Protein AF-A0A6C2YTF7-F1 (afdb_monomer)

pLDDT: mean 74.7, std 16.55, range [38.31, 94.19]

Mean predicted aligned error: 12.01 Å

Structure (mmCIF, N/CA/C/O backbone):
data_AF-A0A6C2YTF7-F1
#
_entry.id   AF-A0A6C2YTF7-F1
#
loop_
_atom_site.group_PDB
_atom_site.id
_atom_site.type_symbol
_atom_site.label_atom_id
_atom_site.label_alt_id
_atom_site.label_comp_id
_atom_site.label_asym_id
_atom_site.label_entity_id
_atom_site.label_seq_id
_atom_site.pdbx_PDB_ins_code
_atom_site.Cartn_x
_atom_site.Cartn_y
_atom_site.Cartn_z
_atom_site.occupancy
_atom_site.B_iso_or_equiv
_atom_site.auth_seq_id
_atom_site.auth_comp_id
_atom_site.auth_asym_id
_atom_site.auth_atom_id
_atom_site.pdbx_PDB_model_num
ATOM 1 N N . MET A 1 1 ? 27.894 45.289 0.422 1.00 39.34 1 MET A N 1
ATOM 2 C CA . MET A 1 1 ? 26.482 44.839 0.444 1.00 39.34 1 MET A CA 1
ATOM 3 C C . MET A 1 1 ? 26.402 43.417 -0.101 1.00 39.34 1 MET A C 1
ATOM 5 O O . MET A 1 1 ? 26.485 43.231 -1.309 1.00 39.34 1 MET A O 1
ATOM 9 N N . ALA A 1 2 ? 26.330 42.414 0.777 1.00 42.88 2 ALA A N 1
ATOM 10 C CA . ALA A 1 2 ? 26.227 41.008 0.383 1.00 42.88 2 ALA A CA 1
ATOM 11 C C . ALA A 1 2 ? 24.779 40.684 -0.021 1.00 42.88 2 ALA A C 1
ATOM 13 O O . ALA A 1 2 ? 23.851 40.928 0.748 1.00 42.88 2 ALA A O 1
ATOM 14 N N . ARG A 1 3 ? 24.574 40.179 -1.244 1.00 46.66 3 ARG A N 1
ATOM 15 C CA . ARG A 1 3 ? 23.247 39.783 -1.735 1.00 46.66 3 ARG A CA 1
ATOM 16 C C . ARG A 1 3 ? 22.860 38.447 -1.102 1.00 46.66 3 ARG A C 1
ATOM 18 O O . ARG A 1 3 ? 23.556 37.453 -1.284 1.00 46.66 3 ARG A O 1
ATOM 25 N N . HIS A 1 4 ? 21.742 38.433 -0.382 1.00 43.59 4 HIS A N 1
ATOM 26 C CA . HIS A 1 4 ? 21.126 37.221 0.149 1.00 43.59 4 HIS A CA 1
ATOM 27 C C . HIS A 1 4 ? 20.686 36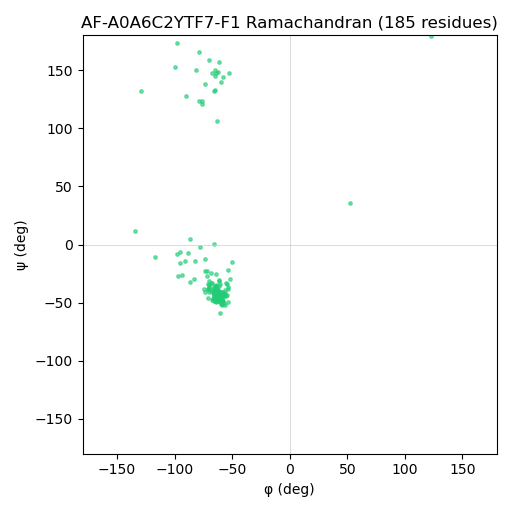.324 -1.019 1.00 43.59 4 HIS A C 1
ATOM 29 O O . HIS A 1 4 ? 19.718 36.624 -1.716 1.00 43.59 4 HIS A O 1
ATOM 35 N N . VAL A 1 5 ? 21.413 35.232 -1.261 1.00 46.84 5 VAL A N 1
ATOM 36 C CA . VAL A 1 5 ? 20.995 34.196 -2.212 1.00 46.84 5 VAL A CA 1
ATOM 37 C C . VAL A 1 5 ? 19.890 33.370 -1.535 1.00 46.84 5 VAL A C 1
ATOM 39 O O . VAL A 1 5 ? 20.111 32.852 -0.437 1.00 46.84 5 VAL A O 1
ATOM 42 N N . PRO A 1 6 ? 18.691 33.245 -2.129 1.00 46.88 6 PRO A N 1
ATOM 43 C CA . PRO A 1 6 ? 17.600 32.492 -1.522 1.00 46.88 6 PRO A CA 1
ATOM 44 C C . PRO A 1 6 ? 17.920 30.992 -1.430 1.00 46.88 6 PRO A C 1
ATOM 46 O O . PRO A 1 6 ? 18.305 30.378 -2.426 1.00 46.88 6 PRO A O 1
ATOM 49 N N . ARG A 1 7 ? 17.690 30.382 -0.257 1.00 49.66 7 ARG A N 1
ATOM 50 C CA . ARG A 1 7 ? 17.960 28.955 0.038 1.00 49.66 7 ARG A CA 1
ATOM 51 C C . ARG A 1 7 ? 17.315 27.955 -0.939 1.00 49.66 7 ARG A C 1
ATOM 53 O O . ARG A 1 7 ? 17.811 26.843 -1.075 1.00 49.66 7 ARG A O 1
ATOM 60 N N . TRP A 1 8 ? 16.255 28.337 -1.652 1.00 43.69 8 TRP A N 1
ATOM 61 C CA . TRP A 1 8 ? 15.604 27.477 -2.650 1.00 43.69 8 TRP A CA 1
ATOM 62 C C . TRP A 1 8 ? 16.412 27.314 -3.948 1.00 43.69 8 TRP A C 1
ATOM 64 O O . TRP A 1 8 ? 16.275 26.298 -4.626 1.00 43.69 8 TRP A O 1
ATOM 74 N N . ARG A 1 9 ? 17.317 28.249 -4.278 1.00 38.31 9 ARG A N 1
ATOM 75 C CA . ARG A 1 9 ? 18.231 28.091 -5.424 1.00 38.31 9 ARG A CA 1
ATOM 76 C C . ARG A 1 9 ? 19.322 27.052 -5.163 1.00 38.31 9 ARG A C 1
ATOM 78 O O . ARG A 1 9 ? 19.766 26.400 -6.101 1.00 38.31 9 ARG A O 1
ATOM 85 N N . SER A 1 10 ? 19.703 26.835 -3.905 1.00 46.78 10 SER A N 1
ATOM 86 C CA . SER A 1 10 ? 20.711 25.836 -3.527 1.00 46.78 10 SER A CA 1
ATOM 87 C C . SER A 1 10 ? 20.238 24.396 -3.768 1.00 46.78 10 SER A C 1
ATOM 89 O O . SER A 1 10 ? 21.041 23.559 -4.164 1.00 46.78 10 SER A O 1
ATOM 91 N N . GLY A 1 11 ? 18.938 24.114 -3.608 1.00 45.28 11 GLY A N 1
ATOM 92 C CA . GLY A 1 11 ? 18.363 22.788 -3.884 1.00 45.28 11 GLY A CA 1
ATOM 93 C C . GLY A 1 11 ? 18.306 22.445 -5.376 1.00 45.28 11 GLY A C 1
ATOM 94 O O . GLY A 1 11 ? 18.609 21.321 -5.761 1.00 45.28 11 GLY A O 1
ATOM 95 N N . ILE A 1 12 ? 17.998 23.430 -6.227 1.00 49.31 12 ILE A N 1
ATOM 96 C CA . ILE A 1 12 ? 17.970 23.266 -7.693 1.00 49.31 12 ILE A CA 1
ATOM 97 C C . ILE A 1 12 ? 19.389 23.081 -8.250 1.00 49.31 12 ILE A C 1
ATOM 99 O O . ILE A 1 12 ? 19.598 22.279 -9.155 1.00 49.31 12 ILE A O 1
ATOM 103 N N . VAL A 1 13 ? 20.381 23.772 -7.679 1.00 43.62 13 VAL A N 1
ATOM 104 C CA . VAL A 1 13 ? 21.794 23.611 -8.059 1.00 43.62 13 VAL A CA 1
ATOM 105 C C . VAL A 1 13 ? 22.338 22.240 -7.636 1.00 43.62 13 VAL A C 1
ATOM 107 O O . VAL A 1 13 ? 23.046 21.615 -8.416 1.00 43.62 13 VAL A O 1
ATOM 110 N N . LEU A 1 14 ? 21.950 21.717 -6.468 1.00 43.28 14 LEU A N 1
ATOM 111 C CA . LEU A 1 14 ? 22.297 20.351 -6.044 1.00 43.28 14 LEU A CA 1
ATOM 112 C C . LEU A 1 14 ? 21.681 19.273 -6.952 1.00 43.28 14 LEU A C 1
ATOM 114 O O . LEU A 1 14 ? 22.368 18.323 -7.318 1.00 43.28 14 LEU A O 1
ATOM 118 N N . LEU A 1 15 ? 20.423 19.449 -7.369 1.00 43.69 15 LEU A N 1
ATOM 119 C CA . LEU A 1 15 ? 19.756 18.571 -8.341 1.00 43.69 15 LEU A CA 1
ATOM 120 C C . LEU A 1 15 ? 20.437 18.608 -9.715 1.00 43.69 15 LEU A C 1
ATOM 122 O O . LEU A 1 15 ? 20.589 17.573 -10.359 1.00 43.69 15 LEU A O 1
ATOM 126 N N . ARG A 1 16 ? 20.889 19.790 -10.142 1.00 39.19 16 ARG A N 1
ATOM 127 C CA . ARG A 1 16 ? 21.590 19.978 -11.413 1.00 39.19 16 ARG A CA 1
ATOM 128 C C . ARG A 1 16 ? 22.993 19.369 -11.405 1.00 39.19 16 ARG A C 1
ATOM 130 O O . ARG A 1 16 ? 23.346 18.709 -12.368 1.00 39.19 16 ARG A O 1
ATOM 137 N N . ILE A 1 17 ? 23.749 19.495 -10.311 1.00 46.59 17 ILE A N 1
ATOM 138 C CA . ILE A 1 17 ? 25.068 18.851 -10.158 1.00 46.59 17 ILE A CA 1
ATOM 139 C C . ILE A 1 17 ? 24.937 17.320 -10.153 1.00 46.59 17 ILE A C 1
ATOM 141 O O . ILE A 1 17 ? 25.786 16.640 -10.717 1.00 46.59 17 ILE A O 1
ATOM 145 N N . PHE A 1 18 ? 23.857 16.763 -9.597 1.00 42.34 18 PHE A N 1
ATOM 146 C CA . PHE A 1 18 ? 23.604 15.319 -9.672 1.00 42.34 18 PHE A CA 1
ATOM 147 C C . PHE A 1 18 ? 23.377 14.832 -11.115 1.00 42.34 18 PHE A C 1
ATOM 149 O O . PHE A 1 18 ? 23.865 13.765 -11.477 1.00 42.34 18 PHE A O 1
ATOM 156 N N . PHE A 1 19 ? 22.691 15.623 -11.949 1.00 42.06 19 PHE A N 1
ATOM 157 C CA . PHE A 1 19 ? 22.424 15.298 -13.358 1.00 42.06 19 PHE A CA 1
ATOM 158 C C . PHE A 1 19 ? 23.571 15.655 -14.323 1.00 42.06 19 PHE A C 1
ATOM 160 O O . PHE A 1 1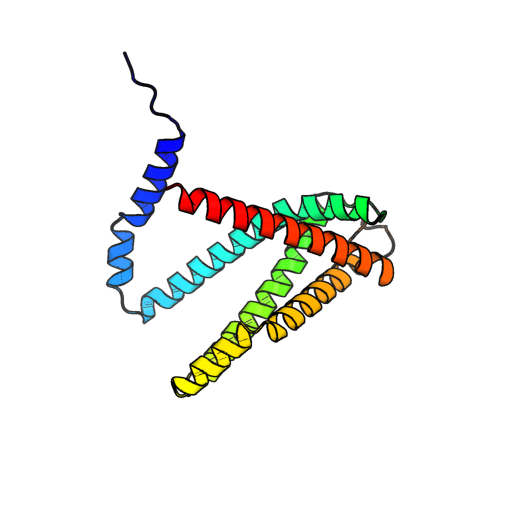9 ? 23.725 14.983 -15.338 1.00 42.06 19 PHE A O 1
ATOM 167 N N . GLU A 1 20 ? 24.364 16.689 -14.027 1.00 42.41 20 GLU A N 1
ATOM 168 C CA . GLU A 1 20 ? 25.485 17.160 -14.862 1.00 42.41 20 GLU A CA 1
ATOM 169 C C . GLU A 1 20 ? 26.849 16.580 -14.441 1.00 42.41 20 GLU A C 1
ATOM 171 O O . GLU A 1 20 ? 27.844 16.801 -15.129 1.00 42.41 20 GLU A O 1
ATOM 176 N N . SER A 1 21 ? 26.931 15.836 -13.331 1.00 40.16 21 SER A N 1
ATOM 177 C CA . SER A 1 21 ? 28.172 15.160 -12.941 1.00 40.16 21 SER A CA 1
ATOM 178 C C . SER A 1 21 ? 28.565 14.082 -13.959 1.00 40.16 21 SER A C 1
ATOM 180 O O . SER A 1 21 ? 27.715 13.370 -14.496 1.00 40.16 21 SER A O 1
ATOM 182 N N . GLU A 1 22 ? 29.872 13.913 -14.178 1.00 41.66 22 GLU A N 1
ATOM 183 C CA . GLU A 1 22 ? 30.485 12.887 -15.044 1.00 41.66 22 GLU A CA 1
ATOM 184 C C . GLU A 1 22 ? 29.978 11.452 -14.775 1.00 41.66 22 GLU A C 1
ATOM 186 O O . GLU A 1 22 ? 30.103 10.566 -15.619 1.00 41.66 22 GLU A O 1
ATOM 191 N N . PHE A 1 23 ? 29.315 11.237 -13.636 1.00 43.41 23 PHE A N 1
ATOM 192 C CA . PHE A 1 23 ? 28.577 10.028 -13.283 1.00 43.41 23 PHE A CA 1
ATOM 193 C C . PHE A 1 23 ? 27.531 9.623 -14.333 1.00 43.41 23 PHE A C 1
ATOM 195 O O . PHE A 1 23 ? 27.395 8.438 -14.627 1.00 43.41 23 PHE A O 1
ATOM 202 N N . GLY A 1 24 ? 26.830 10.587 -14.942 1.00 40.84 24 GLY A N 1
ATOM 203 C CA . GLY A 1 24 ? 25.860 10.319 -16.006 1.00 40.84 24 GLY A CA 1
ATOM 204 C C . GLY A 1 24 ? 26.522 9.738 -17.256 1.00 40.84 24 GLY A C 1
ATOM 205 O O . GLY A 1 24 ? 26.072 8.721 -17.772 1.00 40.84 24 GLY A O 1
ATOM 206 N N . MET A 1 25 ? 27.637 10.322 -17.710 1.00 39.62 25 MET A N 1
ATOM 207 C CA . MET A 1 25 ? 28.332 9.867 -18.924 1.00 39.62 25 MET A CA 1
ATOM 208 C C . MET A 1 25 ? 29.036 8.515 -18.743 1.00 39.62 25 MET A C 1
ATOM 210 O O . MET A 1 25 ? 29.029 7.702 -19.666 1.00 39.62 25 MET A O 1
ATOM 214 N N . HIS A 1 26 ? 29.569 8.219 -17.553 1.00 43.16 26 HIS A N 1
ATOM 215 C CA . HIS A 1 26 ? 30.139 6.900 -17.255 1.00 43.16 26 HIS A CA 1
ATOM 216 C C . HIS A 1 26 ? 29.074 5.795 -17.146 1.00 43.16 26 HIS A C 1
ATOM 218 O O . HIS A 1 26 ? 29.336 4.659 -17.545 1.00 43.16 26 HIS A O 1
ATOM 224 N N . LEU A 1 27 ? 27.856 6.127 -16.698 1.00 42.00 27 LEU A N 1
ATOM 225 C CA . LEU A 1 27 ? 26.708 5.213 -16.701 1.00 42.00 27 LEU A CA 1
ATOM 226 C C . LEU A 1 27 ? 26.191 4.884 -18.109 1.00 42.00 27 LEU A C 1
ATOM 228 O O . LEU A 1 27 ? 25.598 3.830 -18.284 1.00 42.00 27 LEU A O 1
ATOM 232 N N . PHE A 1 28 ? 26.414 5.734 -19.115 1.00 43.69 28 PHE A N 1
ATOM 233 C CA . PHE A 1 28 ? 26.042 5.437 -20.508 1.00 43.69 28 PHE A CA 1
ATOM 234 C C . PHE A 1 28 ? 27.161 4.753 -21.315 1.00 43.69 28 PHE A C 1
ATOM 236 O O . PHE A 1 28 ? 26.890 4.212 -22.384 1.00 43.69 28 PHE A O 1
ATOM 243 N N . ALA A 1 29 ? 28.404 4.754 -20.815 1.00 45.91 29 ALA A N 1
ATOM 244 C CA . ALA A 1 29 ? 29.566 4.163 -21.488 1.00 45.91 29 ALA A CA 1
ATOM 245 C C . ALA A 1 29 ? 29.897 2.723 -21.041 1.00 45.91 29 ALA A C 1
ATOM 247 O O . ALA A 1 29 ? 30.660 2.031 -21.718 1.00 45.91 29 ALA A O 1
ATOM 248 N N . ALA A 1 30 ? 29.359 2.258 -19.910 1.00 50.78 30 ALA A N 1
ATOM 249 C CA . ALA A 1 30 ? 29.612 0.910 -19.401 1.00 50.78 30 ALA A CA 1
ATOM 250 C C . ALA A 1 30 ? 28.736 -0.149 -20.098 1.00 50.78 30 ALA A C 1
ATOM 252 O O . ALA A 1 30 ? 27.617 0.124 -20.538 1.00 50.78 30 ALA A O 1
ATOM 253 N N . LYS A 1 31 ? 29.239 -1.388 -20.205 1.00 52.56 31 LYS A N 1
ATOM 254 C CA . LYS A 1 31 ? 28.458 -2.503 -20.758 1.00 52.56 31 LYS A CA 1
ATOM 255 C C . LYS A 1 31 ? 27.195 -2.707 -19.920 1.00 52.56 31 LYS A C 1
ATOM 257 O O . LYS A 1 31 ? 27.235 -2.681 -18.693 1.00 52.56 31 LYS A O 1
ATOM 262 N N . GLN A 1 32 ? 26.078 -2.990 -20.589 1.00 52.19 32 GLN A N 1
ATOM 263 C CA . GLN A 1 32 ? 24.778 -3.243 -19.956 1.00 52.19 32 GLN A CA 1
ATOM 264 C C . GLN A 1 32 ? 24.839 -4.321 -18.850 1.00 52.19 32 GLN A C 1
ATOM 266 O O . GLN A 1 32 ? 24.090 -4.239 -17.880 1.00 52.19 32 GLN A O 1
ATOM 271 N N . SER A 1 33 ? 25.762 -5.289 -18.953 1.00 55.62 33 SER A N 1
ATOM 272 C CA . SER A 1 33 ? 26.028 -6.317 -17.932 1.00 55.62 33 SER A CA 1
ATOM 273 C C . SER A 1 33 ? 26.502 -5.761 -16.587 1.00 55.62 33 SER A C 1
ATOM 275 O O . SER A 1 33 ? 26.186 -6.338 -15.551 1.00 55.62 33 SER A O 1
ATOM 277 N N . ASP A 1 34 ? 27.223 -4.641 -16.602 1.00 60.66 34 ASP A N 1
ATOM 278 C CA . ASP A 1 34 ? 27.883 -4.071 -15.422 1.00 60.66 34 ASP A CA 1
ATOM 279 C C . ASP A 1 34 ? 26.978 -3.029 -14.744 1.00 60.66 34 ASP A C 1
ATOM 281 O O . ASP A 1 34 ? 27.032 -2.812 -13.534 1.00 60.66 34 ASP A O 1
ATOM 285 N N . LEU A 1 35 ? 26.084 -2.424 -15.530 1.00 53.38 35 LEU A N 1
ATOM 286 C CA . LEU A 1 35 ? 25.133 -1.403 -15.094 1.00 53.38 35 LEU A CA 1
ATOM 287 C C . LEU A 1 35 ? 23.841 -1.984 -14.534 1.00 53.38 35 LEU A C 1
ATOM 289 O O . LEU A 1 35 ? 23.240 -1.396 -13.638 1.00 53.38 35 LEU A O 1
ATOM 293 N N . MET A 1 36 ? 23.406 -3.136 -15.042 1.00 58.16 36 MET A N 1
ATOM 294 C CA . MET A 1 36 ? 22.134 -3.736 -14.647 1.00 58.16 36 MET A CA 1
ATOM 295 C C . MET A 1 36 ? 22.059 -4.050 -13.141 1.00 58.16 36 MET A C 1
ATOM 297 O O . MET A 1 36 ? 21.060 -3.672 -12.528 1.00 58.16 36 MET A O 1
ATOM 301 N N . PRO A 1 37 ? 23.097 -4.615 -12.487 1.00 66.69 37 PRO A N 1
ATOM 302 C CA . PRO A 1 37 ? 23.091 -4.797 -11.034 1.00 66.69 37 PRO A CA 1
ATOM 303 C C . PRO A 1 37 ? 23.014 -3.468 -10.272 1.00 66.69 37 PRO A C 1
ATOM 305 O O . PRO A 1 37 ? 22.225 -3.339 -9.337 1.00 66.69 37 PRO A O 1
ATOM 308 N N . ALA A 1 38 ? 23.780 -2.456 -10.691 1.00 66.75 38 ALA A N 1
ATOM 309 C CA . ALA A 1 38 ? 23.789 -1.142 -10.050 1.00 66.75 38 ALA A CA 1
ATOM 310 C C . ALA A 1 38 ? 22.441 -0.415 -10.199 1.00 66.75 38 ALA A C 1
ATOM 312 O O . ALA A 1 38 ? 21.950 0.171 -9.236 1.00 66.75 38 ALA A O 1
ATOM 313 N N . MET A 1 39 ? 21.800 -0.505 -11.368 1.00 61.31 39 MET A N 1
ATOM 314 C CA . MET A 1 39 ? 20.458 0.033 -11.612 1.00 61.31 39 MET A CA 1
ATOM 315 C C . MET A 1 39 ? 19.387 -0.690 -10.791 1.00 61.31 39 MET A C 1
ATOM 317 O O . MET A 1 39 ? 18.490 -0.036 -10.263 1.00 61.31 39 MET A O 1
ATOM 321 N N . ILE A 1 40 ? 19.487 -2.014 -10.637 1.00 68.88 40 ILE A N 1
ATOM 322 C CA . ILE A 1 40 ? 18.583 -2.794 -9.779 1.00 68.88 40 ILE A CA 1
ATOM 323 C C . ILE A 1 40 ? 18.742 -2.371 -8.315 1.00 68.88 40 ILE A C 1
ATOM 325 O O . ILE A 1 40 ? 17.742 -2.147 -7.635 1.00 68.88 40 ILE A O 1
ATOM 329 N N . VAL A 1 41 ? 19.977 -2.206 -7.830 1.00 70.56 41 VAL A N 1
ATOM 330 C CA . VAL A 1 41 ? 20.249 -1.770 -6.450 1.00 70.56 41 VAL A CA 1
ATOM 331 C C . VAL A 1 41 ? 19.782 -0.331 -6.220 1.00 70.56 41 VAL A C 1
ATOM 333 O O . VAL A 1 41 ? 19.085 -0.074 -5.241 1.00 70.56 41 VAL A O 1
ATOM 336 N N . ALA A 1 42 ? 20.103 0.601 -7.121 1.00 68.31 42 ALA A N 1
ATOM 337 C CA . ALA A 1 42 ? 19.683 1.998 -7.016 1.00 68.31 42 ALA A CA 1
ATOM 338 C C . ALA A 1 42 ? 18.156 2.148 -7.116 1.00 68.31 42 ALA A C 1
ATOM 340 O O . ALA A 1 42 ? 17.551 2.873 -6.325 1.00 68.31 42 ALA A O 1
ATOM 341 N N . GLY A 1 43 ? 17.518 1.417 -8.035 1.00 72.75 43 GLY A N 1
ATOM 342 C CA . GLY A 1 43 ? 16.063 1.363 -8.165 1.00 72.75 43 GLY A CA 1
ATOM 343 C C . GLY A 1 43 ? 15.398 0.757 -6.929 1.00 72.75 43 GLY A C 1
ATOM 344 O O . GLY A 1 43 ? 14.457 1.337 -6.391 1.00 72.75 43 GLY A O 1
ATOM 345 N N . GLY A 1 44 ? 15.925 -0.358 -6.420 1.00 73.44 44 GLY A N 1
ATOM 346 C CA . GLY A 1 44 ? 15.445 -1.001 -5.197 1.00 73.44 44 GLY A CA 1
ATOM 347 C C . GLY A 1 44 ? 15.577 -0.102 -3.966 1.00 73.44 44 GLY A C 1
ATOM 348 O O . GLY A 1 44 ? 14.619 0.040 -3.206 1.00 73.44 44 GLY A O 1
ATOM 349 N N . ALA A 1 45 ? 16.720 0.567 -3.797 1.00 74.06 45 ALA A N 1
ATOM 350 C CA . ALA A 1 45 ? 16.943 1.528 -2.718 1.00 74.06 45 ALA A CA 1
ATOM 351 C C . ALA A 1 45 ? 16.003 2.741 -2.825 1.00 74.06 45 ALA A C 1
ATOM 353 O O . ALA A 1 45 ? 15.435 3.170 -1.820 1.00 74.06 45 ALA A O 1
ATOM 354 N N . GLY A 1 46 ? 15.781 3.254 -4.040 1.00 73.44 46 GLY A N 1
ATOM 355 C CA . GLY A 1 46 ? 14.820 4.325 -4.304 1.00 73.44 46 GLY A CA 1
ATOM 356 C C . GLY A 1 46 ? 13.386 3.931 -3.944 1.00 73.44 46 GLY A C 1
ATOM 357 O O . GLY A 1 46 ? 12.693 4.692 -3.269 1.00 73.44 46 GLY A O 1
ATOM 358 N N . ILE A 1 47 ? 12.957 2.720 -4.315 1.00 76.81 47 ILE A N 1
ATOM 359 C CA . ILE A 1 47 ? 11.637 2.175 -3.957 1.00 76.81 47 ILE A CA 1
ATOM 360 C C . ILE A 1 47 ? 11.517 2.001 -2.441 1.00 76.81 47 ILE A C 1
ATOM 362 O O . ILE A 1 47 ? 10.508 2.399 -1.864 1.00 76.81 47 ILE A O 1
ATOM 366 N N . ALA A 1 48 ? 12.539 1.460 -1.777 1.00 76.62 48 ALA A N 1
ATOM 367 C CA . ALA A 1 48 ? 12.538 1.287 -0.326 1.00 76.62 48 ALA A CA 1
ATOM 368 C C . ALA A 1 48 ? 12.418 2.633 0.407 1.00 76.62 48 ALA A C 1
ATOM 370 O O . ALA A 1 48 ? 11.608 2.771 1.326 1.00 76.62 48 ALA A O 1
ATOM 371 N N . LEU A 1 49 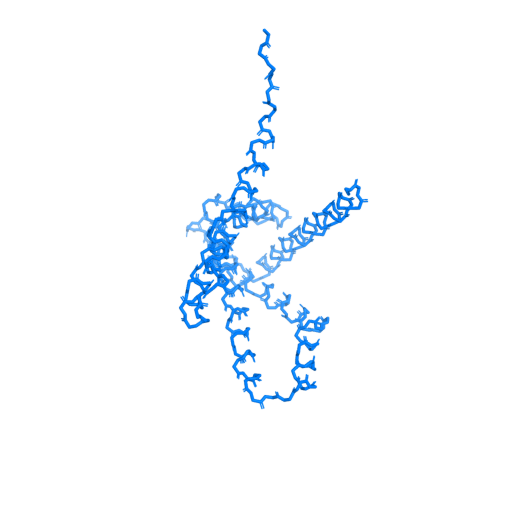? 13.166 3.650 -0.029 1.00 82.06 49 LEU A N 1
ATOM 372 C CA . LEU A 1 49 ? 13.065 4.998 0.525 1.00 82.06 49 LEU A CA 1
ATOM 373 C C . LEU A 1 49 ? 11.680 5.609 0.272 1.00 82.06 49 LEU A C 1
ATOM 375 O O . LEU A 1 49 ? 11.082 6.167 1.192 1.00 82.06 49 LEU A O 1
ATOM 379 N N . ALA A 1 50 ? 11.140 5.464 -0.940 1.00 77.50 50 ALA A N 1
ATOM 380 C CA . ALA A 1 50 ? 9.801 5.937 -1.277 1.00 77.50 50 ALA A CA 1
ATOM 381 C C . ALA A 1 50 ? 8.725 5.259 -0.416 1.00 77.50 50 ALA A C 1
ATOM 383 O O . ALA A 1 50 ? 7.828 5.936 0.081 1.00 77.50 50 ALA A O 1
ATOM 384 N N . LEU A 1 51 ? 8.844 3.951 -0.172 1.00 84.38 51 LEU A N 1
ATOM 385 C CA . LEU A 1 51 ? 7.961 3.191 0.714 1.00 84.38 51 LEU A CA 1
ATOM 386 C C . LEU A 1 51 ? 8.014 3.696 2.156 1.00 84.38 51 LEU A C 1
ATOM 388 O O . LEU A 1 51 ? 6.965 3.843 2.782 1.00 84.38 51 LEU A O 1
ATOM 392 N N . LEU A 1 52 ? 9.208 3.990 2.677 1.00 86.44 52 LEU A N 1
ATOM 393 C CA . LEU A 1 52 ? 9.381 4.542 4.023 1.00 86.44 52 LEU A CA 1
ATOM 394 C C . LEU A 1 52 ? 8.732 5.922 4.148 1.00 86.44 52 LEU A C 1
ATOM 396 O O . LEU A 1 52 ? 7.955 6.157 5.074 1.00 86.44 52 LEU A O 1
ATOM 400 N N . VAL A 1 53 ? 9.002 6.821 3.199 1.00 86.00 53 VAL A N 1
ATOM 401 C CA . VAL A 1 53 ? 8.423 8.173 3.187 1.00 86.00 53 VAL A CA 1
ATOM 402 C C . VAL A 1 53 ? 6.904 8.109 3.029 1.00 86.00 53 VAL A C 1
ATOM 404 O O . VAL A 1 53 ? 6.180 8.761 3.783 1.00 86.00 53 VAL A O 1
ATOM 407 N N . ALA A 1 54 ? 6.407 7.279 2.110 1.00 83.00 54 ALA A N 1
ATOM 408 C CA . ALA A 1 54 ? 4.978 7.058 1.931 1.00 83.00 54 ALA A CA 1
ATOM 409 C C . ALA A 1 54 ? 4.344 6.522 3.218 1.00 83.00 54 ALA A C 1
ATOM 411 O O . ALA A 1 54 ? 3.332 7.053 3.666 1.00 83.00 54 ALA A O 1
ATOM 412 N N . ALA A 1 55 ? 4.956 5.529 3.869 1.00 87.62 55 ALA A N 1
ATOM 413 C CA . ALA A 1 55 ? 4.441 4.970 5.112 1.00 87.62 55 ALA A CA 1
ATOM 414 C C . ALA A 1 55 ? 4.367 6.004 6.246 1.00 87.62 55 ALA A C 1
ATOM 416 O O . ALA A 1 55 ? 3.409 5.975 7.016 1.00 87.62 55 ALA A O 1
ATOM 417 N N . LEU A 1 56 ? 5.310 6.950 6.334 1.00 90.56 56 LEU A N 1
ATOM 418 C CA . LEU A 1 56 ? 5.268 8.035 7.326 1.00 90.56 56 LEU A CA 1
ATOM 419 C C . LEU A 1 56 ? 4.064 8.962 7.128 1.00 90.56 56 LEU A C 1
ATOM 421 O O . LEU A 1 56 ? 3.368 9.285 8.095 1.00 90.56 56 LEU A O 1
ATOM 425 N N . VAL A 1 57 ? 3.805 9.375 5.886 1.00 88.56 57 VAL A N 1
ATOM 426 C CA . VAL A 1 57 ? 2.664 10.242 5.547 1.00 88.56 57 VAL A CA 1
ATOM 427 C C . VAL A 1 57 ? 1.351 9.495 5.779 1.00 88.56 57 VAL A C 1
ATOM 429 O O . VAL A 1 57 ? 0.437 9.986 6.443 1.00 88.56 57 VAL A O 1
ATOM 432 N N . HIS A 1 58 ? 1.284 8.259 5.297 1.00 91.88 58 HIS A N 1
ATOM 433 C CA . HIS A 1 58 ? 0.089 7.432 5.362 1.00 91.88 58 HIS A CA 1
ATOM 434 C C . HIS A 1 58 ? -0.225 6.921 6.776 1.00 91.88 58 HIS A C 1
ATOM 436 O O . HIS A 1 58 ? -1.388 6.658 7.074 1.00 91.88 58 HIS A O 1
ATOM 442 N N . ALA A 1 59 ? 0.754 6.844 7.683 1.00 92.06 59 ALA A N 1
ATOM 443 C CA . ALA A 1 59 ? 0.500 6.579 9.099 1.00 92.06 59 ALA A CA 1
ATOM 444 C C . ALA A 1 59 ? -0.446 7.627 9.708 1.00 92.06 59 ALA A C 1
ATOM 446 O O . ALA A 1 59 ? -1.374 7.276 10.436 1.00 92.06 59 ALA A O 1
ATOM 447 N N . GLY A 1 60 ? -0.259 8.905 9.356 1.00 90.69 60 GLY A N 1
ATOM 448 C CA . GLY A 1 60 ? -1.161 9.985 9.758 1.00 90.69 60 GLY A CA 1
ATOM 449 C C . GLY A 1 60 ? -2.568 9.798 9.186 1.00 90.69 60 GLY A C 1
ATOM 450 O O . GLY A 1 60 ? -3.551 9.898 9.922 1.00 90.69 60 GLY A O 1
ATOM 451 N N . CYS A 1 61 ? -2.672 9.437 7.903 1.00 91.69 61 CYS A N 1
ATOM 452 C CA . CYS A 1 61 ? -3.951 9.114 7.266 1.00 91.69 61 CYS A CA 1
ATOM 453 C C . CYS A 1 61 ? -4.658 7.942 7.957 1.00 91.69 61 CYS A C 1
ATOM 455 O O . CYS A 1 61 ? -5.859 8.025 8.198 1.00 91.69 61 CYS A O 1
ATOM 457 N N . LEU A 1 62 ? -3.931 6.884 8.331 1.00 93.12 62 LEU A N 1
ATOM 458 C CA . LEU A 1 62 ? -4.491 5.741 9.054 1.00 93.12 62 LEU A CA 1
ATOM 459 C C . LEU A 1 62 ? -5.012 6.150 10.436 1.00 93.12 62 LEU A C 1
ATOM 461 O O . LEU A 1 62 ? -6.123 5.781 10.798 1.00 93.12 62 LEU A O 1
ATOM 465 N N . MET A 1 63 ? -4.266 6.963 11.188 1.00 93.44 63 MET A N 1
ATOM 466 C CA . MET A 1 63 ? -4.721 7.463 12.492 1.00 93.44 63 MET A CA 1
ATOM 467 C C . MET A 1 63 ? -5.997 8.304 12.378 1.00 93.44 63 MET A C 1
ATOM 469 O O . MET A 1 63 ? -6.909 8.170 13.195 1.00 93.44 63 MET A O 1
ATOM 473 N N . LEU A 1 64 ? -6.082 9.163 11.359 1.00 91.62 64 LEU A N 1
ATOM 474 C CA . LEU A 1 64 ? -7.304 9.907 11.066 1.00 91.62 64 LEU A CA 1
ATOM 475 C C . LEU A 1 64 ? -8.435 8.949 10.664 1.00 91.62 64 LEU A C 1
ATOM 477 O O . LEU A 1 64 ? -9.581 9.164 11.055 1.00 91.62 64 LEU A O 1
ATOM 481 N N . ALA A 1 65 ? -8.128 7.897 9.897 1.00 91.31 65 ALA A N 1
ATOM 482 C CA . ALA A 1 65 ? -9.131 6.979 9.366 1.00 91.31 65 ALA A CA 1
ATOM 483 C C . ALA A 1 65 ? -9.715 6.145 10.498 1.00 91.31 65 ALA A C 1
ATOM 485 O O . ALA A 1 65 ? -10.922 5.926 10.528 1.00 91.31 65 ALA A O 1
ATOM 486 N N . CYS A 1 66 ? -8.896 5.791 11.493 1.00 91.25 66 CYS A N 1
ATOM 487 C CA . CYS A 1 66 ? -9.370 5.171 12.719 1.00 91.25 66 CYS A CA 1
ATOM 488 C C . CYS A 1 66 ? -10.419 6.042 13.424 1.00 91.25 66 CYS A C 1
ATOM 490 O O . CYS A 1 66 ? -11.464 5.539 13.835 1.00 91.25 66 CYS A O 1
ATOM 492 N N . ARG A 1 67 ? -10.190 7.362 13.498 1.00 89.56 67 ARG A N 1
ATOM 493 C CA . ARG A 1 67 ? -11.163 8.310 14.068 1.00 89.56 67 ARG A CA 1
ATOM 494 C C . ARG A 1 67 ? -12.434 8.401 13.223 1.00 89.56 67 ARG A C 1
ATOM 496 O O . ARG A 1 67 ? -13.527 8.346 13.777 1.00 89.56 67 ARG A O 1
ATOM 503 N N . GLY A 1 68 ? -12.301 8.502 11.900 1.00 85.25 68 GLY A N 1
ATOM 504 C CA . GLY A 1 68 ? -13.438 8.573 10.975 1.00 85.25 68 GLY A CA 1
ATOM 505 C C . GLY A 1 68 ? -14.305 7.310 10.994 1.00 85.25 68 GLY A C 1
ATOM 506 O O . GLY A 1 68 ? -15.529 7.397 11.036 1.00 85.25 68 GLY A O 1
ATOM 507 N N . ALA A 1 69 ? -13.671 6.140 11.053 1.00 86.75 69 ALA A N 1
ATOM 508 C CA . ALA A 1 69 ? -14.324 4.837 11.148 1.00 86.75 69 ALA A CA 1
ATOM 509 C C . ALA A 1 69 ? -14.822 4.505 12.568 1.00 86.75 69 ALA A C 1
ATOM 511 O O . ALA A 1 69 ? -15.419 3.449 12.765 1.00 86.75 69 ALA A O 1
ATOM 512 N N . ARG A 1 70 ? -14.577 5.383 13.555 1.00 87.50 70 ARG A N 1
ATOM 513 C CA . ARG A 1 70 ? -14.893 5.175 14.980 1.00 87.50 70 ARG A CA 1
ATOM 514 C C . ARG A 1 70 ? -14.340 3.854 15.534 1.00 87.50 70 ARG A C 1
ATOM 516 O O . ARG A 1 70 ? -14.972 3.207 16.365 1.00 87.50 70 ARG A O 1
ATOM 523 N N . VAL A 1 71 ? -13.159 3.454 15.070 1.00 87.56 71 VAL A N 1
ATOM 524 C CA . VAL A 1 71 ? -12.423 2.293 15.590 1.00 87.56 71 VAL A CA 1
ATOM 525 C C . VAL A 1 71 ? -11.365 2.748 16.597 1.00 87.56 71 VAL A C 1
ATOM 527 O O . VAL A 1 71 ? -11.158 3.945 16.809 1.00 87.56 71 VAL A O 1
ATOM 530 N N . ARG A 1 72 ? -10.706 1.789 17.254 1.00 85.88 72 ARG A N 1
ATOM 531 C CA . ARG A 1 72 ? -9.721 2.074 18.305 1.00 85.88 72 ARG A CA 1
ATOM 532 C C . ARG A 1 72 ? -8.585 2.957 17.792 1.00 85.88 72 ARG A C 1
ATOM 534 O O . ARG A 1 72 ? -8.153 2.851 16.641 1.00 85.88 72 ARG A O 1
ATOM 541 N N . ALA A 1 73 ? -8.108 3.833 18.674 1.00 84.25 73 ALA A N 1
ATOM 542 C CA . ALA A 1 73 ? -6.933 4.642 18.403 1.00 84.25 73 ALA A CA 1
ATOM 543 C C . ALA A 1 73 ? -5.704 3.739 18.243 1.00 84.25 73 ALA A C 1
ATOM 545 O O . ALA A 1 73 ? -5.605 2.684 18.862 1.00 84.25 73 ALA A O 1
ATOM 546 N N . VAL A 1 74 ? -4.770 4.163 17.398 1.00 89.38 74 VAL A N 1
ATOM 547 C CA . VAL A 1 74 ? -3.513 3.456 17.166 1.00 89.38 74 VAL A CA 1
ATOM 548 C C . VAL A 1 74 ? -2.366 4.447 17.312 1.00 89.38 74 VAL A C 1
ATOM 550 O O . VAL A 1 74 ? -2.414 5.550 16.759 1.00 89.38 74 VAL A O 1
ATOM 553 N N . GLY A 1 75 ? -1.335 4.075 18.070 1.00 89.75 75 GLY A N 1
ATOM 554 C CA . GLY A 1 75 ? -0.120 4.877 18.180 1.00 89.75 75 GLY A CA 1
ATOM 555 C C . GLY A 1 75 ? 0.606 5.020 16.835 1.00 89.75 75 GLY A C 1
ATOM 556 O O . GLY A 1 75 ? 0.611 4.100 16.013 1.00 89.75 75 GLY A O 1
ATOM 557 N N . TYR A 1 76 ? 1.282 6.156 16.625 1.00 91.44 76 TYR A N 1
ATOM 558 C CA . TYR A 1 76 ? 1.947 6.481 15.352 1.00 91.44 76 TYR A CA 1
ATOM 559 C C . TYR A 1 76 ? 2.934 5.398 14.890 1.00 91.44 76 TYR A C 1
ATOM 561 O O . TYR A 1 76 ? 2.910 4.991 13.731 1.00 91.44 76 TYR A O 1
ATOM 569 N N . ARG A 1 77 ? 3.755 4.859 15.805 1.00 92.62 77 ARG A N 1
ATOM 570 C CA . ARG A 1 77 ? 4.715 3.782 15.499 1.00 92.62 77 ARG A CA 1
ATOM 571 C C . ARG A 1 77 ? 4.025 2.552 14.907 1.00 92.62 77 ARG A C 1
ATOM 573 O O . ARG A 1 77 ? 4.510 1.978 13.935 1.00 92.62 77 ARG A O 1
ATOM 580 N N . ARG A 1 78 ? 2.897 2.140 15.487 1.00 91.25 78 ARG A N 1
ATOM 581 C CA . ARG A 1 78 ? 2.156 0.963 15.027 1.00 91.25 78 ARG A CA 1
ATOM 582 C C . ARG A 1 78 ? 1.403 1.252 13.736 1.00 91.25 78 ARG A C 1
ATOM 584 O O . ARG A 1 78 ? 1.417 0.405 12.848 1.00 91.25 78 ARG A O 1
ATOM 591 N N . ALA A 1 79 ? 0.838 2.450 13.587 1.00 92.62 79 ALA A N 1
ATOM 592 C CA . ALA A 1 79 ? 0.244 2.899 12.331 1.00 92.62 79 ALA A CA 1
ATOM 593 C C . ALA A 1 79 ? 1.268 2.862 11.184 1.00 92.62 79 ALA A C 1
ATOM 595 O O . ALA A 1 79 ? 1.004 2.256 10.150 1.00 92.62 79 ALA A O 1
ATOM 596 N N . PHE A 1 80 ? 2.465 3.410 11.406 1.00 94.19 80 PHE A N 1
ATOM 597 C CA . PHE A 1 80 ? 3.577 3.373 10.457 1.00 94.19 80 PHE A CA 1
ATOM 598 C C . PHE A 1 80 ? 3.951 1.948 10.052 1.00 94.19 80 PHE A C 1
ATOM 600 O O . PHE A 1 80 ? 3.971 1.643 8.865 1.00 94.19 80 PHE A O 1
ATOM 607 N N . LEU A 1 81 ? 4.192 1.052 11.015 1.00 93.81 81 LEU A N 1
ATOM 608 C CA . LEU A 1 81 ? 4.555 -0.339 10.713 1.00 93.81 81 LEU A CA 1
ATOM 609 C C . LEU A 1 81 ? 3.434 -1.096 9.990 1.00 93.81 81 LEU A C 1
ATOM 611 O O . LEU A 1 81 ? 3.705 -1.921 9.120 1.00 93.81 81 LEU A O 1
ATOM 615 N N . THR A 1 82 ? 2.180 -0.810 10.337 1.00 93.62 82 THR A N 1
ATOM 616 C CA . THR A 1 82 ? 0.999 -1.405 9.696 1.00 93.62 82 THR A CA 1
ATOM 617 C C . THR A 1 82 ? 0.923 -0.985 8.232 1.00 93.62 82 THR A C 1
ATOM 619 O O . THR A 1 82 ? 0.824 -1.833 7.350 1.00 93.62 82 THR A O 1
ATOM 622 N N . VAL A 1 83 ? 1.044 0.314 7.961 1.00 93.69 83 VAL A N 1
ATOM 623 C CA . VAL A 1 83 ? 1.049 0.863 6.602 1.00 93.69 83 VAL A CA 1
ATOM 624 C C . VAL A 1 83 ? 2.262 0.382 5.809 1.00 93.69 83 VAL A C 1
ATOM 626 O O . VAL A 1 83 ? 2.115 -0.007 4.653 1.00 93.69 83 VAL A O 1
ATOM 629 N N . LEU A 1 84 ? 3.450 0.367 6.420 1.00 93.25 84 LEU A N 1
ATOM 630 C CA . LEU A 1 84 ? 4.667 -0.126 5.782 1.00 93.25 84 LEU A CA 1
ATOM 631 C C . LEU A 1 84 ? 4.495 -1.586 5.357 1.00 93.25 84 LEU A C 1
ATOM 633 O O . LEU A 1 84 ? 4.867 -1.929 4.238 1.00 93.25 84 LEU A O 1
ATOM 637 N N . LEU A 1 85 ? 3.882 -2.428 6.197 1.00 93.75 85 LEU A N 1
ATOM 638 C CA . LEU A 1 85 ? 3.567 -3.809 5.837 1.00 93.75 85 LEU A CA 1
ATOM 639 C C . LEU A 1 85 ? 2.578 -3.881 4.666 1.00 93.75 85 LEU A C 1
ATOM 641 O O . LEU A 1 85 ? 2.828 -4.632 3.721 1.00 93.75 85 LEU A O 1
ATOM 645 N N . CYS A 1 86 ? 1.486 -3.111 4.699 1.00 92.81 86 CYS A N 1
ATOM 646 C CA . CYS A 1 86 ? 0.511 -3.077 3.604 1.00 92.81 86 CYS A CA 1
ATOM 647 C C . CYS A 1 86 ? 1.174 -2.687 2.278 1.00 92.81 86 CYS A C 1
ATOM 649 O O . CYS A 1 86 ? 1.036 -3.396 1.281 1.00 92.81 86 CYS A O 1
ATOM 651 N N . HIS A 1 87 ? 1.940 -1.593 2.271 1.00 90.12 87 HIS A N 1
ATOM 652 C CA . HIS A 1 87 ? 2.622 -1.123 1.071 1.00 90.12 87 HIS A CA 1
ATOM 653 C C . HIS A 1 87 ? 3.705 -2.099 0.611 1.00 90.12 87 HIS A C 1
ATOM 655 O O . HIS A 1 87 ? 3.776 -2.380 -0.577 1.00 90.12 87 HIS A O 1
ATOM 661 N N . SER A 1 88 ? 4.492 -2.678 1.520 1.00 87.94 88 SER A N 1
ATOM 662 C CA . SER A 1 88 ? 5.521 -3.665 1.159 1.00 87.94 88 SER A CA 1
ATOM 663 C C . SER A 1 88 ? 4.909 -4.924 0.548 1.00 87.94 88 SER A C 1
ATOM 665 O O . SER A 1 88 ? 5.439 -5.453 -0.422 1.00 87.94 88 SER A O 1
ATOM 667 N N . THR A 1 89 ? 3.763 -5.375 1.065 1.00 88.62 89 THR A N 1
ATOM 668 C CA . THR A 1 89 ? 3.033 -6.531 0.520 1.00 88.62 89 THR A CA 1
ATOM 669 C C . THR A 1 89 ? 2.513 -6.234 -0.884 1.00 88.62 89 THR A C 1
ATOM 671 O O . THR A 1 89 ? 2.684 -7.044 -1.792 1.00 88.62 89 THR A O 1
ATOM 674 N N . LEU A 1 90 ? 1.928 -5.050 -1.089 1.00 85.19 90 LEU A N 1
ATOM 675 C CA . LEU A 1 90 ? 1.415 -4.637 -2.395 1.00 85.19 90 LEU A CA 1
ATOM 676 C C . LEU A 1 90 ? 2.529 -4.422 -3.417 1.00 85.19 90 LEU A C 1
ATOM 678 O O . LEU A 1 90 ? 2.446 -4.949 -4.521 1.00 85.19 90 LEU A O 1
ATOM 682 N N . PHE A 1 91 ? 3.587 -3.701 -3.052 1.00 83.75 91 PHE A N 1
ATOM 683 C CA . PHE A 1 91 ? 4.738 -3.496 -3.928 1.00 83.75 91 PHE A CA 1
ATOM 684 C C . PHE A 1 91 ? 5.476 -4.801 -4.211 1.00 83.75 91 PHE A C 1
ATOM 686 O O . PHE A 1 91 ? 5.884 -5.014 -5.345 1.00 83.75 91 PHE A O 1
ATOM 693 N N . GLY A 1 92 ? 5.603 -5.691 -3.224 1.00 83.50 92 GLY A N 1
ATOM 694 C CA . GLY A 1 92 ? 6.161 -7.026 -3.419 1.00 83.50 92 GLY A CA 1
ATOM 695 C C . GLY A 1 92 ? 5.345 -7.838 -4.423 1.00 83.50 92 GLY A C 1
ATOM 696 O O . GLY A 1 92 ? 5.908 -8.383 -5.368 1.00 83.50 92 GLY A O 1
ATOM 697 N N . PHE A 1 93 ? 4.016 -7.850 -4.283 1.00 82.12 93 PHE A N 1
ATOM 698 C CA . PHE A 1 93 ? 3.122 -8.501 -5.242 1.00 82.12 93 PHE A CA 1
ATOM 699 C C . PHE A 1 93 ? 3.254 -7.905 -6.652 1.00 82.12 93 PHE A C 1
ATOM 701 O O . PHE A 1 93 ? 3.431 -8.643 -7.619 1.00 82.12 93 PHE A O 1
ATOM 708 N N . VAL A 1 94 ? 3.234 -6.574 -6.776 1.00 79.69 94 VAL A N 1
ATOM 709 C CA . VAL A 1 94 ? 3.397 -5.881 -8.065 1.00 79.69 94 VAL A CA 1
ATOM 710 C C . VAL A 1 94 ? 4.772 -6.156 -8.677 1.00 79.69 94 VAL A C 1
ATOM 712 O O . VAL A 1 94 ? 4.859 -6.374 -9.881 1.00 79.69 94 VAL A O 1
ATOM 715 N N . ALA A 1 95 ? 5.837 -6.199 -7.875 1.00 77.00 95 ALA A N 1
ATOM 716 C CA . ALA A 1 95 ? 7.184 -6.515 -8.341 1.00 77.00 95 ALA A CA 1
ATOM 717 C C . ALA A 1 95 ? 7.274 -7.952 -8.869 1.00 77.00 95 ALA A C 1
ATOM 719 O O . ALA A 1 95 ? 7.800 -8.167 -9.958 1.00 77.00 95 ALA A O 1
ATOM 720 N N . VAL A 1 96 ? 6.708 -8.927 -8.150 1.00 80.56 96 VAL A N 1
ATOM 721 C CA . VAL A 1 96 ? 6.638 -10.325 -8.607 1.00 80.56 96 VAL A CA 1
ATOM 722 C C . VAL A 1 96 ? 5.840 -10.433 -9.905 1.00 80.56 96 VAL A C 1
ATOM 724 O O . VAL A 1 96 ? 6.301 -11.076 -10.845 1.00 80.56 96 VAL A O 1
ATOM 727 N N . MET A 1 97 ? 4.690 -9.759 -9.994 1.00 76.94 97 MET A N 1
ATOM 728 C CA . MET A 1 97 ? 3.891 -9.699 -11.220 1.00 76.94 97 MET A CA 1
ATOM 729 C C . MET A 1 97 ? 4.688 -9.100 -12.381 1.00 76.94 97 MET A C 1
ATOM 731 O O . MET A 1 97 ? 4.729 -9.690 -13.456 1.00 76.94 97 MET A O 1
ATOM 735 N N . ALA A 1 98 ? 5.361 -7.966 -12.170 1.00 72.00 98 ALA A N 1
ATOM 736 C CA . ALA A 1 98 ? 6.161 -7.299 -13.193 1.00 72.00 98 ALA A CA 1
ATOM 737 C C . ALA A 1 98 ? 7.326 -8.173 -13.682 1.00 72.00 98 ALA A C 1
ATOM 739 O O . ALA A 1 98 ? 7.567 -8.246 -14.886 1.00 72.00 98 ALA A O 1
ATOM 740 N N . ILE A 1 99 ? 8.011 -8.875 -12.773 1.00 75.88 99 ILE A N 1
ATOM 741 C CA . ILE A 1 99 ? 9.076 -9.824 -13.122 1.00 75.88 99 ILE A CA 1
ATOM 742 C C . ILE A 1 99 ? 8.501 -11.002 -13.911 1.00 75.88 99 ILE A C 1
ATOM 744 O O . ILE A 1 99 ? 9.027 -11.333 -14.970 1.00 75.88 99 ILE A O 1
ATOM 748 N N . GLY A 1 100 ? 7.414 -11.616 -13.437 1.00 76.56 100 GLY A N 1
ATOM 749 C CA . GLY A 1 100 ? 6.778 -12.752 -14.108 1.00 76.56 100 GLY A CA 1
ATOM 750 C C . GLY A 1 100 ? 6.297 -12.404 -15.518 1.00 76.56 100 GLY A C 1
ATOM 751 O O . GLY A 1 100 ? 6.572 -13.140 -16.464 1.00 76.56 100 GLY A O 1
ATOM 752 N N . ILE A 1 101 ? 5.662 -11.241 -15.675 1.00 73.69 101 ILE A N 1
ATOM 753 C CA . ILE A 1 101 ? 5.272 -10.685 -16.975 1.00 73.69 101 ILE A CA 1
ATOM 754 C C . ILE A 1 101 ? 6.512 -10.473 -17.845 1.00 73.69 101 ILE A C 1
ATOM 756 O O . ILE A 1 101 ? 6.555 -10.970 -18.968 1.00 73.69 101 ILE A O 1
ATOM 760 N N . GLY A 1 102 ? 7.538 -9.799 -17.319 1.00 68.50 102 GLY A N 1
ATOM 761 C CA . GLY A 1 102 ? 8.781 -9.538 -18.040 1.00 68.50 102 GLY A CA 1
ATOM 762 C C . GLY A 1 102 ? 9.433 -10.816 -18.565 1.00 68.50 102 GLY A C 1
ATOM 763 O O . GLY A 1 102 ? 9.806 -10.864 -19.732 1.00 68.50 102 GLY A O 1
ATOM 764 N N . LEU A 1 103 ? 9.494 -11.871 -17.746 1.00 74.44 103 LEU A N 1
ATOM 765 C CA . LEU A 1 103 ? 10.003 -13.187 -18.141 1.00 74.44 103 LEU A CA 1
ATOM 766 C C . LEU A 1 103 ? 9.118 -13.856 -19.200 1.00 74.44 103 LEU A C 1
ATOM 768 O O . LEU A 1 103 ? 9.637 -14.381 -20.180 1.00 74.44 103 LEU A O 1
ATOM 772 N N . SER A 1 104 ? 7.790 -13.795 -19.055 1.00 70.31 104 SER A N 1
ATOM 773 C CA . SER A 1 104 ? 6.856 -14.363 -20.042 1.00 70.31 104 SER A CA 1
AT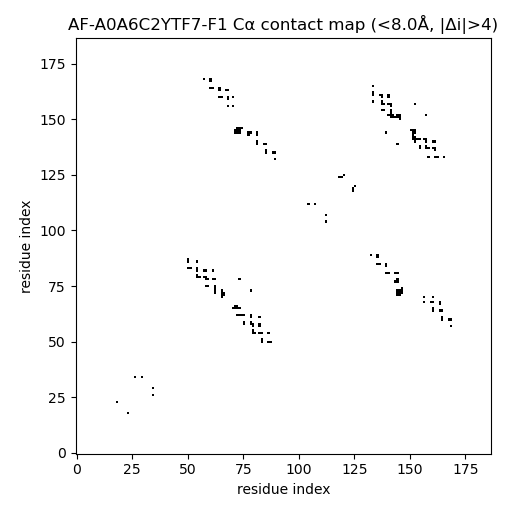OM 774 C C . SER A 1 104 ? 6.927 -13.676 -21.410 1.00 70.31 104 SER A C 1
ATOM 776 O O . SER A 1 104 ? 6.634 -14.291 -22.433 1.00 70.31 104 SER A O 1
ATOM 778 N N . MET A 1 105 ? 7.366 -12.415 -21.442 1.00 68.94 105 MET A N 1
ATOM 779 C CA . MET A 1 105 ? 7.523 -11.635 -22.666 1.00 68.94 105 MET A CA 1
ATOM 780 C C . MET A 1 105 ? 8.846 -11.920 -23.400 1.00 68.94 105 MET A C 1
ATOM 782 O O . MET A 1 105 ? 8.946 -11.571 -24.572 1.00 68.94 105 MET A O 1
ATOM 786 N N . GLN A 1 106 ? 9.844 -12.583 -22.791 1.00 68.12 106 GLN A N 1
ATOM 787 C CA . GLN A 1 106 ? 11.195 -12.768 -23.370 1.00 68.12 106 GLN A CA 1
ATOM 788 C C . GLN A 1 106 ? 11.277 -13.633 -24.647 1.00 68.12 106 GLN A C 1
ATOM 790 O O . GLN A 1 106 ? 12.362 -13.796 -25.199 1.00 68.12 106 GLN A O 1
ATOM 795 N N . GLY A 1 107 ? 10.158 -14.149 -25.157 1.00 66.38 107 GLY A N 1
ATOM 796 C CA . GLY A 1 107 ? 10.094 -14.891 -26.422 1.00 66.38 107 GLY A CA 1
ATOM 797 C C . GLY A 1 107 ? 8.938 -14.486 -27.335 1.00 66.38 107 GLY A C 1
ATOM 798 O O . GLY A 1 107 ? 8.652 -15.206 -28.286 1.00 66.38 107 GLY A O 1
ATOM 799 N N . GLN A 1 108 ? 8.248 -13.380 -27.038 1.00 68.00 108 GLN A N 1
ATOM 800 C CA . GLN A 1 108 ? 7.029 -12.984 -27.746 1.00 68.00 108 GLN A CA 1
ATOM 801 C C . GLN A 1 108 ? 7.262 -11.915 -28.813 1.00 68.00 108 GLN A C 1
ATOM 803 O O . GLN A 1 108 ? 8.178 -11.095 -28.722 1.00 68.00 108 GLN A O 1
ATOM 808 N N . GLY A 1 109 ? 6.404 -11.914 -29.835 1.00 69.38 109 GLY A N 1
ATOM 809 C CA . GLY A 1 109 ? 6.449 -10.917 -30.902 1.00 69.38 109 GLY A CA 1
ATOM 810 C C . GLY A 1 109 ? 6.021 -9.517 -30.418 1.00 69.38 109 GLY A C 1
ATOM 811 O O . GLY A 1 109 ? 5.267 -9.398 -29.448 1.00 69.38 109 GLY A O 1
ATOM 812 N N . PRO A 1 110 ? 6.409 -8.429 -31.115 1.00 67.31 110 PRO A N 1
ATOM 813 C CA . PRO A 1 110 ? 6.089 -7.050 -30.715 1.00 67.31 110 PRO A CA 1
ATOM 814 C C . PRO A 1 110 ? 4.586 -6.781 -30.517 1.00 67.31 110 PRO A C 1
ATOM 816 O O . PRO A 1 110 ? 4.186 -5.989 -29.662 1.00 67.31 110 PRO A O 1
ATOM 819 N N . THR A 1 111 ? 3.737 -7.451 -31.300 1.00 70.25 111 THR A N 1
ATOM 820 C CA . THR A 1 111 ? 2.272 -7.322 -31.246 1.00 70.25 111 THR A CA 1
ATOM 821 C C . THR A 1 111 ? 1.679 -7.955 -29.985 1.00 70.25 111 THR A C 1
ATOM 823 O O . THR A 1 111 ? 0.759 -7.400 -29.386 1.00 70.25 111 THR A O 1
ATOM 826 N N . GLU A 1 112 ? 2.222 -9.090 -29.547 1.00 69.56 112 GLU A N 1
ATOM 827 C CA . GLU A 1 112 ? 1.779 -9.800 -28.342 1.00 69.56 112 GLU A CA 1
ATOM 828 C C . GLU A 1 112 ? 2.231 -9.051 -27.085 1.00 69.56 112 GLU A C 1
ATOM 830 O O . GLU A 1 112 ? 1.431 -8.823 -26.175 1.00 69.56 112 GLU A O 1
ATOM 835 N N . MET A 1 113 ? 3.463 -8.525 -27.101 1.00 62.81 113 MET A N 1
ATOM 836 C CA . MET A 1 113 ? 3.976 -7.648 -26.048 1.00 62.81 113 MET A CA 1
ATOM 837 C C . MET A 1 113 ? 3.094 -6.410 -25.841 1.00 62.81 113 MET A C 1
ATOM 839 O O . MET A 1 113 ? 2.805 -6.032 -24.704 1.00 62.81 113 MET A O 1
ATOM 843 N N . ARG A 1 114 ? 2.626 -5.786 -26.932 1.00 62.06 114 ARG A N 1
ATOM 844 C CA . ARG A 1 114 ? 1.719 -4.631 -26.873 1.00 62.06 114 ARG A CA 1
ATOM 845 C C . ARG A 1 114 ? 0.362 -5.000 -26.267 1.00 62.06 114 ARG A C 1
ATOM 847 O O . ARG A 1 114 ? -0.148 -4.240 -25.449 1.00 62.06 114 ARG A O 1
ATOM 854 N N . SER A 1 115 ? -0.212 -6.144 -26.633 1.00 70.25 115 SER A N 1
ATOM 855 C CA . SER A 1 115 ? -1.495 -6.614 -26.086 1.00 70.25 115 SER A CA 1
ATOM 856 C C . SER A 1 115 ? -1.410 -6.924 -24.589 1.00 70.25 115 SER A C 1
ATOM 858 O O . SER A 1 115 ? -2.292 -6.520 -23.832 1.00 70.25 115 SER A O 1
ATOM 860 N N . ILE A 1 116 ? -0.321 -7.556 -24.140 1.00 68.69 116 ILE A N 1
ATOM 861 C CA . ILE A 1 116 ? -0.054 -7.818 -22.716 1.00 68.69 116 ILE A CA 1
ATOM 862 C C . ILE A 1 116 ? 0.105 -6.500 -21.950 1.00 68.69 116 ILE A C 1
ATOM 864 O O . ILE A 1 116 ? -0.543 -6.304 -20.922 1.00 68.69 116 ILE A O 1
ATOM 868 N N . ALA A 1 117 ? 0.896 -5.560 -22.477 1.00 65.88 117 ALA A N 1
ATOM 869 C CA . ALA A 1 117 ? 1.073 -4.243 -21.868 1.00 65.88 117 ALA A CA 1
ATOM 870 C C . ALA A 1 117 ? -0.257 -3.481 -21.736 1.00 65.88 117 ALA A C 1
ATOM 872 O O . ALA A 1 117 ? -0.539 -2.925 -20.676 1.00 65.88 117 ALA A O 1
ATOM 873 N N . LEU A 1 118 ? -1.101 -3.504 -22.776 1.00 68.12 118 LEU A N 1
ATOM 874 C CA . LEU A 1 118 ? -2.427 -2.876 -22.770 1.00 68.12 118 LEU A CA 1
ATOM 875 C C . LEU A 1 118 ? -3.390 -3.533 -21.773 1.00 68.12 118 LEU A C 1
ATOM 877 O O . LEU A 1 118 ? -4.168 -2.831 -21.130 1.00 68.12 118 LEU A O 1
ATOM 881 N N . TYR A 1 119 ? -3.326 -4.856 -21.604 1.00 72.44 119 TYR A N 1
ATOM 882 C CA . TYR A 1 119 ? -4.114 -5.562 -20.594 1.00 72.44 119 TYR A CA 1
ATOM 883 C C . TYR A 1 119 ? -3.691 -5.179 -19.169 1.00 72.44 119 TYR A C 1
ATOM 885 O O . TYR A 1 119 ? -4.547 -4.940 -18.316 1.00 72.44 119 TYR A O 1
ATOM 893 N N . ILE A 1 120 ? -2.386 -5.046 -18.913 1.00 68.62 120 ILE A N 1
ATOM 894 C CA . ILE A 1 120 ? -1.854 -4.695 -17.588 1.00 68.62 120 ILE A CA 1
ATOM 895 C C . ILE A 1 120 ? -2.337 -3.318 -17.135 1.00 68.62 120 ILE A C 1
ATOM 897 O O . ILE A 1 120 ? -2.720 -3.165 -15.976 1.00 68.62 120 ILE A O 1
ATOM 901 N N . VAL A 1 121 ? -2.355 -2.342 -18.047 1.00 67.69 121 VAL A N 1
ATOM 902 C CA . VAL A 1 121 ? -2.843 -0.978 -17.780 1.00 67.69 121 VAL A CA 1
ATOM 903 C C . VAL A 1 121 ? -4.354 -0.830 -17.977 1.00 67.69 121 VAL A C 1
ATOM 905 O O . VAL A 1 121 ? -4.882 0.278 -17.887 1.00 67.69 121 VAL A O 1
ATOM 908 N N . SER A 1 122 ? -5.068 -1.923 -18.264 1.00 68.81 122 SER A N 1
ATOM 909 C CA . SER A 1 122 ? -6.504 -1.863 -18.517 1.00 68.81 122 SER A CA 1
ATOM 910 C C . SER A 1 122 ? -7.282 -1.476 -17.251 1.00 68.81 122 SER A C 1
ATOM 912 O O . SER A 1 122 ? -6.909 -1.875 -16.141 1.00 68.81 122 SER A O 1
ATOM 914 N N . PRO A 1 123 ? -8.416 -0.763 -17.388 1.00 70.00 123 PRO A N 1
ATOM 915 C CA . PRO A 1 123 ? -9.274 -0.421 -16.253 1.00 70.00 123 PRO A CA 1
ATOM 916 C C . PRO A 1 123 ? -9.717 -1.643 -15.436 1.00 70.00 123 PRO A C 1
ATOM 918 O O . PRO A 1 123 ? -9.835 -1.567 -14.218 1.00 70.00 123 PRO A O 1
ATOM 921 N N . ILE A 1 124 ? -9.918 -2.787 -16.098 1.00 75.94 124 ILE A N 1
ATOM 922 C CA . ILE A 1 124 ? -10.297 -4.049 -15.451 1.00 75.94 124 ILE A CA 1
ATOM 923 C C . ILE A 1 124 ? -9.189 -4.520 -14.502 1.00 75.94 124 ILE A C 1
ATOM 925 O O . ILE A 1 124 ? -9.460 -4.873 -13.355 1.00 75.94 124 ILE A O 1
ATOM 929 N N . ASN A 1 125 ? -7.931 -4.472 -14.942 1.00 73.06 125 ASN A N 1
ATOM 930 C CA . ASN A 1 125 ? -6.805 -4.875 -14.109 1.00 73.06 125 ASN A CA 1
ATOM 931 C C . ASN A 1 125 ? -6.580 -3.904 -12.937 1.00 73.06 125 ASN A C 1
ATOM 933 O O . ASN A 1 125 ? -6.249 -4.333 -11.832 1.00 73.06 125 ASN A O 1
ATOM 937 N N . TYR A 1 126 ? -6.865 -2.611 -13.130 1.00 71.75 126 TYR A N 1
ATOM 938 C CA . TYR A 1 126 ? -6.918 -1.636 -12.036 1.00 71.75 126 TYR A CA 1
ATOM 939 C C . TYR A 1 126 ? -7.960 -1.994 -10.972 1.00 71.75 126 TYR A C 1
ATOM 941 O O . TYR A 1 126 ? -7.666 -1.874 -9.784 1.00 71.75 126 TYR A O 1
ATOM 949 N N . VAL A 1 127 ? -9.150 -2.467 -11.362 1.00 78.00 127 VAL A N 1
ATOM 950 C CA . VAL A 1 127 ? -10.177 -2.922 -10.407 1.00 78.00 127 VAL A CA 1
ATOM 951 C C . VAL A 1 127 ? -9.683 -4.128 -9.610 1.00 78.00 127 VAL A C 1
ATOM 953 O O . VAL A 1 127 ? -9.847 -4.149 -8.390 1.00 78.00 127 VAL A O 1
ATOM 956 N N . TYR A 1 128 ? -9.026 -5.099 -10.253 1.00 79.38 128 TYR A N 1
ATOM 957 C CA . TYR A 1 128 ? -8.449 -6.248 -9.547 1.00 79.38 128 TYR A CA 1
ATOM 958 C C . TYR A 1 128 ? -7.340 -5.841 -8.576 1.00 79.38 128 TYR A C 1
ATOM 960 O O . TYR A 1 128 ? -7.345 -6.281 -7.426 1.00 79.38 128 TYR A O 1
ATOM 968 N N . LEU A 1 129 ? -6.428 -4.963 -8.997 1.00 76.44 129 LEU A N 1
ATOM 969 C CA . LEU A 1 129 ? -5.370 -4.435 -8.134 1.00 76.44 129 LEU A CA 1
ATOM 970 C C . LEU A 1 129 ? -5.939 -3.622 -6.968 1.00 76.44 129 LEU A C 1
ATOM 972 O O . LEU A 1 129 ? -5.436 -3.724 -5.851 1.00 76.44 129 LEU A O 1
ATOM 976 N N . PHE A 1 130 ? -7.008 -2.857 -7.197 1.00 79.81 130 PHE A N 1
ATOM 977 C CA . PHE A 1 130 ? -7.703 -2.123 -6.145 1.00 79.81 130 PHE A CA 1
ATOM 978 C C . PHE A 1 130 ? -8.378 -3.068 -5.149 1.00 79.81 130 PHE A C 1
ATOM 980 O O . PHE A 1 130 ? -8.172 -2.927 -3.946 1.00 79.81 130 PHE A O 1
ATOM 987 N N . ALA A 1 131 ? -9.133 -4.061 -5.626 1.00 85.19 131 ALA A N 1
ATOM 988 C CA . ALA A 1 131 ? -9.784 -5.054 -4.776 1.00 85.19 131 ALA A CA 1
ATOM 989 C C . ALA A 1 131 ? -8.759 -5.846 -3.951 1.00 85.19 131 ALA A C 1
ATOM 991 O O . ALA A 1 131 ? -8.920 -5.993 -2.740 1.00 85.19 131 ALA A O 1
ATOM 992 N N . PHE A 1 132 ? -7.662 -6.281 -4.575 1.00 85.50 132 PHE A N 1
ATOM 993 C CA . PHE A 1 132 ? -6.538 -6.904 -3.880 1.00 85.50 132 PHE A CA 1
ATOM 994 C C . PHE A 1 132 ? -5.922 -5.956 -2.841 1.00 85.50 132 PHE A C 1
ATOM 996 O O . PHE A 1 132 ? -5.697 -6.352 -1.699 1.00 85.50 132 PHE A O 1
ATOM 1003 N N . GLY A 1 133 ? -5.732 -4.684 -3.200 1.00 86.00 133 GLY A N 1
ATOM 1004 C CA . GLY A 1 133 ? -5.305 -3.618 -2.298 1.00 86.00 133 GLY A CA 1
ATOM 1005 C C . GLY A 1 133 ? -6.183 -3.507 -1.058 1.00 86.00 133 GLY A C 1
ATOM 1006 O O . GLY A 1 133 ? -5.661 -3.517 0.057 1.00 86.00 133 GLY A O 1
ATOM 1007 N N . VAL A 1 134 ? -7.504 -3.463 -1.234 1.00 89.12 134 VAL A N 1
ATOM 1008 C CA . VAL A 1 134 ? -8.472 -3.457 -0.130 1.00 89.12 134 VAL A CA 1
ATOM 1009 C C . VAL A 1 134 ? -8.292 -4.706 0.727 1.00 89.12 134 VAL A C 1
ATOM 1011 O O . VAL A 1 134 ? -8.099 -4.575 1.930 1.00 89.12 134 VAL A O 1
ATOM 1014 N N . LEU A 1 135 ? -8.276 -5.903 0.134 1.00 92.38 135 LEU A N 1
ATOM 1015 C CA . LEU A 1 135 ? -8.156 -7.164 0.875 1.00 92.38 135 LEU A CA 1
ATOM 1016 C C . LEU A 1 135 ? -6.875 -7.244 1.715 1.00 92.38 135 LEU A C 1
ATOM 1018 O O . LEU A 1 135 ? -6.941 -7.636 2.880 1.00 92.38 135 LEU A O 1
ATOM 1022 N N . VAL A 1 136 ? -5.731 -6.820 1.167 1.00 92.88 136 VAL A N 1
ATOM 1023 C CA . VAL A 1 136 ? -4.461 -6.747 1.909 1.00 92.88 136 VAL A CA 1
ATOM 1024 C C . VAL A 1 136 ? -4.601 -5.822 3.116 1.00 92.88 136 VAL A C 1
ATOM 1026 O O . VAL A 1 136 ? -4.239 -6.204 4.229 1.00 92.88 136 VAL A O 1
ATOM 1029 N N . HIS A 1 137 ? -5.170 -4.630 2.929 1.00 93.69 137 HIS A N 1
ATOM 1030 C CA . HIS A 1 137 ? -5.363 -3.685 4.027 1.00 93.69 137 HIS A CA 1
ATOM 1031 C C . HIS A 1 137 ? -6.336 -4.220 5.075 1.00 93.69 137 HIS A C 1
ATOM 1033 O O . HIS A 1 137 ? -6.050 -4.103 6.259 1.00 93.69 137 HIS A O 1
ATOM 1039 N N . VAL A 1 138 ? -7.435 -4.862 4.676 1.00 94.00 138 VAL A N 1
ATOM 1040 C CA . VAL A 1 138 ? -8.387 -5.477 5.612 1.00 94.00 138 VAL A CA 1
ATOM 1041 C C . VAL A 1 138 ? -7.719 -6.567 6.439 1.00 94.00 138 VAL A C 1
ATOM 1043 O O . VAL A 1 138 ? -7.830 -6.548 7.664 1.00 94.00 138 VAL A O 1
ATOM 1046 N N . ALA A 1 139 ? -6.990 -7.482 5.797 1.00 93.19 139 ALA A N 1
ATOM 1047 C CA . ALA A 1 139 ? -6.304 -8.576 6.478 1.00 93.19 139 ALA A CA 1
ATOM 1048 C C . ALA A 1 139 ? -5.273 -8.057 7.490 1.00 93.19 139 ALA A C 1
ATOM 1050 O O . ALA A 1 139 ? -5.209 -8.534 8.625 1.00 93.19 139 ALA A O 1
ATOM 1051 N N . VAL A 1 140 ? -4.497 -7.041 7.107 1.00 93.06 140 VAL A N 1
ATOM 1052 C CA . VAL A 1 140 ? -3.497 -6.436 7.989 1.00 93.06 140 VAL A CA 1
ATOM 1053 C C . VAL A 1 140 ? -4.167 -5.631 9.105 1.00 93.06 140 VAL A C 1
ATOM 1055 O O . VAL A 1 140 ? -3.803 -5.788 10.270 1.00 93.06 140 VAL A O 1
ATOM 1058 N N . PHE A 1 141 ? -5.163 -4.801 8.794 1.00 92.88 141 PHE A N 1
ATOM 1059 C CA . PHE A 1 141 ? -5.841 -3.949 9.772 1.00 92.88 141 PHE A CA 1
ATOM 1060 C C . PHE A 1 141 ? -6.598 -4.757 10.820 1.00 92.88 141 PHE A C 1
ATOM 1062 O O . PHE A 1 141 ? -6.516 -4.419 11.999 1.00 92.88 141 PHE A O 1
ATOM 1069 N N . ALA A 1 142 ? -7.247 -5.852 10.417 1.00 92.00 142 ALA A N 1
ATOM 1070 C CA . ALA A 1 142 ? -7.929 -6.769 11.327 1.00 92.00 142 ALA A CA 1
ATOM 1071 C C . ALA A 1 142 ? -7.005 -7.269 12.449 1.00 92.00 142 ALA A C 1
ATOM 1073 O O . ALA A 1 142 ? -7.427 -7.403 13.591 1.00 92.00 142 ALA A O 1
ATOM 1074 N N . GLN A 1 143 ? -5.726 -7.498 12.147 1.00 89.44 143 GLN A N 1
ATOM 1075 C CA . GLN A 1 143 ? -4.767 -8.064 13.100 1.00 89.44 143 GLN A CA 1
ATOM 1076 C C . GLN A 1 143 ? -3.911 -7.008 13.811 1.00 89.44 143 GLN A C 1
ATOM 1078 O O . GLN A 1 143 ? -3.381 -7.250 14.893 1.00 89.44 143 GLN A O 1
ATOM 1083 N N . ARG A 1 144 ? -3.688 -5.851 13.180 1.00 86.25 144 ARG A N 1
ATOM 1084 C CA . ARG A 1 144 ? -2.606 -4.930 13.568 1.00 86.25 144 ARG A CA 1
ATOM 1085 C C . ARG A 1 144 ? -3.090 -3.571 14.058 1.00 86.25 144 ARG A C 1
ATOM 1087 O O . ARG A 1 144 ? -2.265 -2.847 14.608 1.00 86.25 144 ARG A O 1
ATOM 1094 N N . VAL A 1 145 ? -4.364 -3.215 13.906 1.00 86.06 145 VAL A N 1
ATOM 1095 C CA . VAL A 1 145 ? -4.905 -1.936 14.399 1.00 86.06 145 VAL A CA 1
ATOM 1096 C C . VAL A 1 145 ? -5.434 -2.098 15.828 1.00 86.06 145 VAL A C 1
ATOM 1098 O O . VAL A 1 145 ? -6.237 -2.987 16.088 1.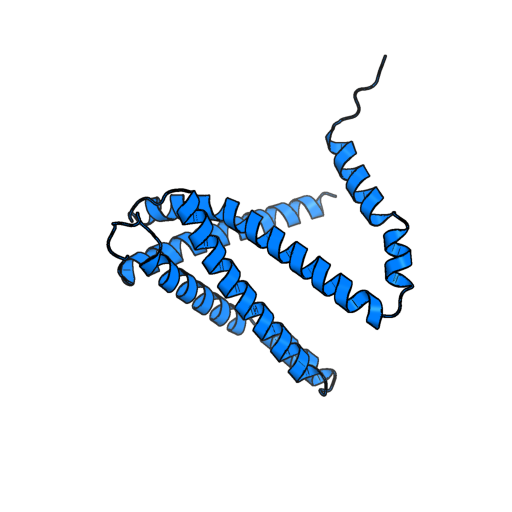00 86.06 145 VAL A O 1
ATOM 1101 N N . GLY A 1 146 ? -4.983 -1.228 16.737 1.00 82.44 146 GLY A N 1
ATOM 1102 C CA . GLY A 1 146 ? -5.243 -1.287 18.186 1.00 82.44 146 GLY A CA 1
ATOM 1103 C C . GLY A 1 146 ? -3.944 -1.341 18.998 1.00 82.44 146 GLY A C 1
ATOM 1104 O O . GLY A 1 146 ? -2.855 -1.342 18.420 1.00 82.44 146 GLY A O 1
ATOM 1105 N N . GLU A 1 147 ? -4.034 -1.380 20.323 1.00 82.06 147 GLU A N 1
ATOM 1106 C CA . GLU A 1 147 ? -2.898 -1.636 21.221 1.00 82.06 147 GLU A CA 1
ATOM 1107 C C . GLU A 1 147 ? -2.550 -3.141 21.288 1.00 82.06 147 GLU A C 1
ATOM 1109 O O . GLU A 1 147 ? -3.236 -3.964 20.682 1.00 82.06 147 GLU A O 1
ATOM 1114 N N . PRO A 1 148 ? -1.381 -3.562 21.813 1.00 76.62 148 PRO A N 1
ATOM 1115 C CA . PRO A 1 148 ? -0.975 -4.978 21.778 1.00 76.62 148 PRO A CA 1
ATOM 1116 C C . PRO A 1 148 ? -1.935 -5.898 22.532 1.00 76.62 148 PRO A C 1
ATOM 1118 O O . PRO A 1 148 ? -2.131 -7.035 22.116 1.00 76.62 148 PRO A O 1
ATOM 1121 N N . ASP A 1 149 ? -2.560 -5.361 23.576 1.00 82.75 149 ASP A N 1
ATOM 1122 C CA . ASP A 1 149 ? -3.494 -6.070 24.451 1.00 82.75 149 ASP A CA 1
ATOM 1123 C C . ASP A 1 149 ? -4.945 -6.013 23.944 1.00 82.75 149 ASP A C 1
ATOM 1125 O O . ASP A 1 149 ? -5.838 -6.663 24.488 1.00 82.75 149 ASP A O 1
ATOM 1129 N N . ASP A 1 150 ? -5.194 -5.234 22.890 1.00 82.50 150 ASP A N 1
ATOM 1130 C CA . ASP A 1 150 ? -6.512 -5.108 22.289 1.00 82.50 150 ASP A CA 1
ATOM 1131 C C . ASP A 1 150 ? -6.865 -6.369 21.485 1.00 82.50 150 ASP A C 1
ATOM 1133 O O . ASP A 1 150 ? -6.048 -6.852 20.694 1.00 82.50 150 ASP A O 1
ATOM 1137 N N . PRO A 1 151 ? -8.110 -6.876 21.5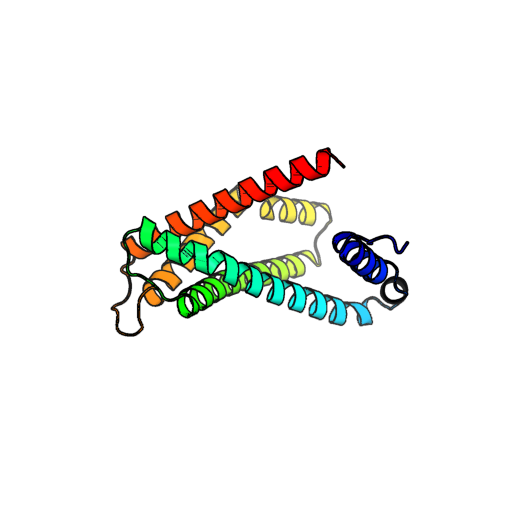76 1.00 85.75 151 PRO A N 1
ATOM 1138 C CA . PRO A 1 151 ? -8.527 -7.979 20.723 1.00 85.75 151 PRO A CA 1
ATOM 1139 C C . PRO A 1 151 ? -8.537 -7.544 19.246 1.00 85.75 151 PRO A C 1
ATOM 1141 O O . PRO A 1 151 ? -8.829 -6.373 18.969 1.00 85.75 151 PRO A O 1
ATOM 1144 N N . PRO A 1 152 ? -8.291 -8.466 18.296 1.00 88.25 152 PRO A N 1
ATOM 1145 C CA . PRO A 1 152 ? -8.269 -8.161 16.867 1.00 88.25 152 PRO A CA 1
ATOM 1146 C C . PRO A 1 152 ? -9.539 -7.443 16.394 1.00 88.25 152 PRO A C 1
ATOM 1148 O O . PRO A 1 152 ? -10.643 -7.699 16.887 1.00 88.25 152 PRO A O 1
ATOM 1151 N N . LEU A 1 153 ? -9.399 -6.568 15.398 1.00 88.25 153 LEU A N 1
ATOM 1152 C CA . LEU A 1 153 ? -10.550 -5.999 14.709 1.00 88.25 153 LEU A CA 1
ATOM 1153 C C . LEU A 1 153 ? -11.296 -7.112 13.961 1.00 88.25 153 LEU A C 1
ATOM 1155 O O . LEU A 1 153 ?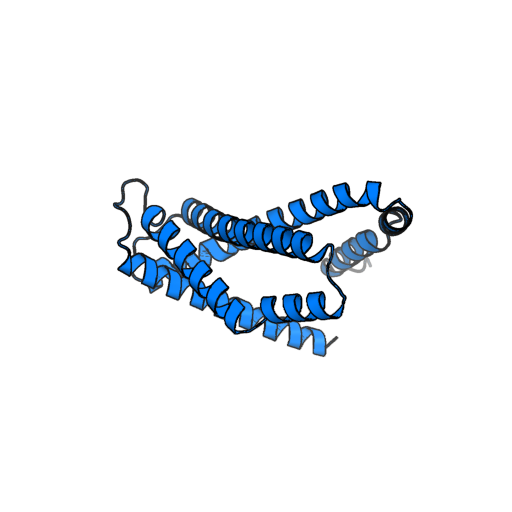 -10.707 -7.881 13.201 1.00 88.25 153 LEU A O 1
ATOM 1159 N N . GLY A 1 154 ? -12.621 -7.152 14.111 1.00 88.06 154 GLY A N 1
ATOM 1160 C CA . GLY A 1 154 ? -13.465 -7.978 13.251 1.00 88.06 154 GLY A CA 1
ATOM 1161 C C . GLY A 1 154 ? -13.361 -7.557 11.778 1.00 88.06 154 GLY A C 1
ATOM 1162 O O . GLY A 1 154 ? -13.047 -6.405 11.464 1.00 88.06 154 GLY A O 1
ATOM 1163 N N . PHE A 1 155 ? -13.684 -8.478 10.864 1.00 89.31 155 PHE A N 1
ATOM 1164 C CA . PHE A 1 155 ? -13.592 -8.248 9.415 1.00 89.31 155 PHE A CA 1
ATOM 1165 C C . PHE A 1 155 ? -14.399 -7.027 8.941 1.00 89.31 155 PHE A C 1
ATOM 1167 O O . PHE A 1 155 ? -13.902 -6.234 8.144 1.00 89.31 155 PHE A O 1
ATOM 1174 N N . GLY A 1 156 ? -15.619 -6.833 9.458 1.00 90.56 156 GLY A N 1
ATOM 1175 C CA . GLY A 1 156 ? -16.482 -5.701 9.093 1.00 90.56 156 GLY A CA 1
ATOM 1176 C C . GLY A 1 156 ? -15.852 -4.336 9.410 1.00 90.56 156 GLY A C 1
ATOM 1177 O O . GLY A 1 156 ? -15.625 -3.551 8.488 1.00 90.56 156 GLY A O 1
ATOM 1178 N N . PRO A 1 157 ? -15.498 -4.056 10.680 1.00 91.06 157 PRO A N 1
ATOM 1179 C CA . PRO A 1 157 ? -14.783 -2.836 11.054 1.00 91.06 157 PRO A CA 1
ATOM 1180 C C . PRO A 1 157 ? -13.458 -2.637 10.305 1.00 91.06 157 PRO A C 1
ATOM 1182 O O . PRO A 1 157 ? -13.152 -1.517 9.899 1.00 91.06 157 PRO A O 1
ATOM 1185 N N . ALA A 1 158 ? -12.690 -3.709 10.071 1.00 92.81 158 ALA A N 1
ATOM 1186 C CA . ALA A 1 158 ? -11.441 -3.632 9.311 1.00 92.81 158 ALA A CA 1
ATOM 1187 C C . ALA A 1 158 ? -11.688 -3.2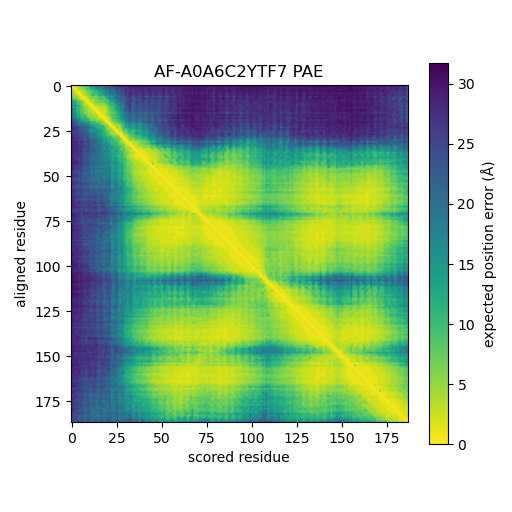48 7.843 1.00 92.81 158 ALA A C 1
ATOM 1189 O O . ALA A 1 158 ? -10.940 -2.451 7.280 1.00 92.81 158 ALA A O 1
ATOM 1190 N N . THR A 1 159 ? -12.771 -3.756 7.249 1.00 92.50 159 THR A N 1
ATOM 1191 C CA . THR A 1 159 ? -13.220 -3.402 5.895 1.00 92.50 159 THR A CA 1
ATOM 1192 C C . THR A 1 159 ? -13.622 -1.940 5.803 1.00 92.50 159 THR A C 1
ATOM 1194 O O . THR A 1 159 ? -13.130 -1.229 4.930 1.00 92.50 159 THR A O 1
ATOM 1197 N N . ALA A 1 160 ? -14.448 -1.458 6.733 1.00 90.06 160 ALA A N 1
ATOM 1198 C CA . ALA A 1 160 ? -14.838 -0.050 6.777 1.00 90.06 160 ALA A CA 1
ATOM 1199 C C . ALA A 1 160 ? -13.617 0.874 6.929 1.00 90.06 160 ALA A C 1
ATOM 1201 O O . ALA A 1 160 ? -13.488 1.855 6.195 1.00 90.06 160 ALA A O 1
ATOM 1202 N N . LEU A 1 161 ? -12.684 0.524 7.823 1.00 93.81 161 LEU A N 1
ATOM 1203 C CA . LEU A 1 161 ? -11.435 1.261 8.002 1.00 93.81 161 LEU A CA 1
ATOM 1204 C C . LEU A 1 161 ? -10.593 1.277 6.721 1.00 93.81 161 LEU A C 1
ATOM 1206 O O . LEU A 1 161 ? -10.119 2.340 6.329 1.00 93.81 161 LEU A O 1
ATOM 1210 N N . ALA A 1 162 ? -10.420 0.127 6.063 1.00 92.50 162 ALA A N 1
ATOM 1211 C CA . ALA A 1 162 ? -9.655 0.021 4.823 1.00 92.50 162 ALA A CA 1
ATOM 1212 C C . ALA A 1 162 ? -10.256 0.881 3.708 1.00 92.50 162 ALA A C 1
ATOM 1214 O O . ALA A 1 162 ? -9.519 1.605 3.045 1.00 92.50 162 ALA A O 1
ATOM 1215 N N . VAL A 1 163 ? -11.580 0.863 3.540 1.00 89.75 163 VAL A N 1
ATOM 1216 C CA . VAL A 1 163 ? -12.275 1.678 2.533 1.00 89.75 163 VAL A CA 1
ATOM 1217 C C . VAL A 1 163 ? -12.111 3.172 2.814 1.00 89.75 163 VAL A C 1
ATOM 1219 O O . VAL A 1 163 ? -11.773 3.920 1.901 1.00 89.75 163 VAL A O 1
ATOM 1222 N N . ILE A 1 164 ? -12.295 3.619 4.061 1.00 90.88 164 ILE A N 1
ATOM 1223 C CA . ILE A 1 164 ? -12.133 5.036 4.433 1.00 90.88 164 ILE A CA 1
ATOM 1224 C C . ILE A 1 164 ? -10.686 5.488 4.228 1.00 90.88 164 ILE A C 1
ATOM 1226 O O . ILE A 1 164 ? -10.439 6.520 3.605 1.00 90.88 164 ILE A O 1
ATOM 1230 N N . TYR A 1 165 ? -9.729 4.698 4.719 1.00 92.94 165 TYR A N 1
ATOM 1231 C CA . TYR A 1 165 ? -8.305 4.975 4.572 1.00 92.94 165 TYR A CA 1
ATOM 1232 C C . TYR A 1 165 ? -7.904 5.070 3.093 1.00 92.94 165 TYR A C 1
ATOM 1234 O O . TYR A 1 165 ? -7.348 6.085 2.675 1.00 92.94 165 TYR A O 1
ATOM 1242 N N . LEU A 1 166 ? 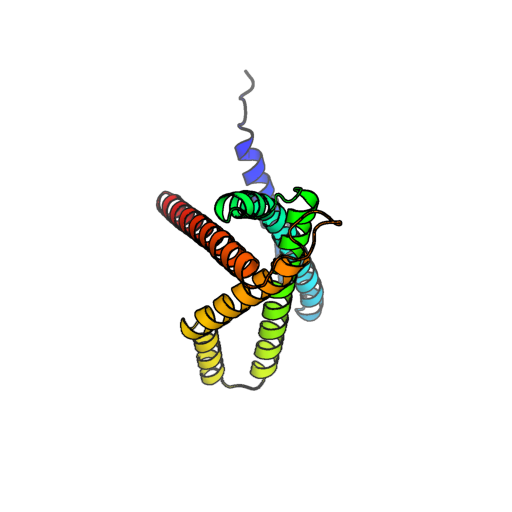-8.242 4.062 2.282 1.00 89.06 166 LEU A N 1
ATOM 1243 C CA . LEU A 1 166 ? -7.920 4.042 0.853 1.00 89.06 166 LEU A CA 1
ATOM 1244 C C . LEU A 1 166 ? -8.647 5.150 0.086 1.00 89.06 166 LEU A C 1
ATOM 1246 O O . LEU A 1 166 ? -8.058 5.739 -0.818 1.00 89.06 166 LEU A O 1
ATOM 1250 N N . GLY A 1 167 ? -9.883 5.478 0.466 1.00 85.69 167 GLY A N 1
ATOM 1251 C CA . GLY A 1 167 ? -10.640 6.589 -0.107 1.00 85.69 167 GLY A CA 1
ATOM 1252 C C . GLY A 1 167 ? -9.949 7.935 0.112 1.00 85.69 167 GLY A C 1
ATOM 1253 O O . GLY A 1 167 ? -9.795 8.710 -0.832 1.00 85.69 167 GLY A O 1
ATOM 1254 N N . TRP A 1 168 ? -9.457 8.203 1.323 1.00 85.38 168 TRP A N 1
ATOM 1255 C CA . TRP A 1 168 ? -8.688 9.420 1.594 1.00 85.38 168 TRP A CA 1
ATOM 1256 C C . TRP A 1 168 ? -7.332 9.441 0.910 1.00 85.38 168 TRP A C 1
ATOM 1258 O O . TRP A 1 168 ? -6.945 10.484 0.387 1.00 85.38 168 TRP A O 1
ATOM 1268 N N . CYS A 1 169 ? -6.625 8.312 0.872 1.00 85.75 169 CYS A N 1
ATOM 1269 C CA . CYS A 1 169 ? -5.377 8.213 0.124 1.00 85.75 169 CYS A CA 1
ATOM 1270 C C . CYS A 1 169 ? -5.609 8.503 -1.364 1.00 85.75 169 CYS A C 1
ATOM 1272 O O . CYS A 1 169 ? -4.911 9.337 -1.933 1.00 85.75 169 CYS A O 1
ATOM 1274 N N . GLY A 1 170 ? -6.630 7.895 -1.974 1.00 79.31 170 GLY A N 1
ATOM 1275 C CA . GLY A 1 170 ? -6.993 8.131 -3.372 1.00 79.31 170 GLY A CA 1
ATOM 1276 C C . GLY A 1 170 ? -7.374 9.586 -3.649 1.00 79.31 170 GLY A C 1
ATOM 1277 O O . GLY A 1 170 ? -6.923 10.165 -4.640 1.00 79.31 170 GLY A O 1
ATOM 1278 N N . LEU A 1 171 ? -8.139 10.213 -2.750 1.00 79.75 171 LEU A N 1
ATOM 1279 C CA . LEU A 1 171 ? -8.486 11.631 -2.850 1.00 79.75 171 LEU A CA 1
ATOM 1280 C C . LEU A 1 171 ? -7.238 12.524 -2.768 1.00 79.75 171 LEU A C 1
ATOM 1282 O O . LEU A 1 171 ? -7.051 13.393 -3.617 1.00 79.75 171 LEU A O 1
ATOM 1286 N N . ALA A 1 172 ? -6.361 12.287 -1.789 1.00 80.19 172 ALA A N 1
ATOM 1287 C CA . ALA A 1 172 ? -5.129 13.052 -1.613 1.00 80.19 172 ALA A CA 1
ATOM 1288 C C . ALA A 1 172 ? -4.197 12.920 -2.828 1.00 80.19 172 ALA A C 1
ATOM 1290 O O . ALA A 1 172 ? -3.695 13.926 -3.330 1.00 80.19 172 ALA A O 1
ATOM 1291 N N . SER A 1 173 ? -4.017 11.703 -3.351 1.00 73.62 173 SER A N 1
ATOM 1292 C CA . SER A 1 173 ? -3.239 11.457 -4.569 1.00 73.62 173 SER A CA 1
ATOM 1293 C C . SER A 1 173 ? -3.835 12.159 -5.790 1.00 73.62 173 SER A C 1
ATOM 1295 O O . SER A 1 173 ? -3.090 12.736 -6.578 1.00 73.62 173 SER A O 1
ATOM 1297 N N . SER A 1 174 ? -5.164 12.174 -5.926 1.00 73.56 174 SER A N 1
ATOM 1298 C CA . SER A 1 174 ? -5.850 12.855 -7.033 1.00 73.56 174 SER A CA 1
ATOM 1299 C C . SER A 1 174 ? -5.661 14.373 -6.973 1.00 73.56 174 SER A C 1
ATOM 1301 O O . SER A 1 174 ? -5.355 14.997 -7.986 1.00 73.56 174 SER A O 1
ATOM 1303 N N . ILE A 1 175 ? -5.773 14.971 -5.783 1.00 77.31 175 ILE A N 1
ATOM 1304 C CA . ILE A 1 175 ? -5.545 16.410 -5.577 1.00 77.31 175 ILE A CA 1
ATOM 1305 C C . ILE A 1 175 ? -4.090 16.778 -5.887 1.00 77.31 175 ILE A C 1
ATOM 1307 O O . ILE A 1 175 ? -3.842 17.753 -6.595 1.00 77.31 175 ILE A O 1
ATOM 1311 N N . LEU A 1 176 ? -3.127 15.990 -5.396 1.00 77.69 176 LEU A N 1
ATOM 1312 C CA . LEU A 1 176 ? -1.703 16.205 -5.667 1.00 77.69 176 LEU A CA 1
ATOM 1313 C C . LEU A 1 176 ? -1.383 16.095 -7.159 1.00 77.69 176 LEU A C 1
ATOM 1315 O O . LEU A 1 176 ? -0.628 16.914 -7.680 1.00 77.69 176 LEU A O 1
ATOM 1319 N N . TRP A 1 177 ? -1.981 15.125 -7.854 1.00 73.31 177 TRP A N 1
ATOM 1320 C CA . TRP A 1 177 ? -1.836 14.982 -9.300 1.00 73.31 177 TRP A CA 1
ATOM 1321 C C . TRP A 1 177 ? -2.354 16.214 -10.046 1.00 73.31 177 TRP A C 1
ATOM 1323 O O . TRP A 1 177 ? -1.626 16.792 -10.854 1.00 73.31 177 TRP A O 1
ATOM 1333 N N . VAL A 1 178 ? -3.570 16.672 -9.729 1.00 76.00 178 VAL A N 1
ATOM 1334 C CA . VAL A 1 178 ? -4.155 17.881 -10.331 1.00 76.00 178 VAL A CA 1
ATOM 1335 C C . VAL A 1 178 ? -3.265 19.098 -10.074 1.00 76.00 178 VAL A C 1
ATOM 1337 O O . VAL A 1 178 ? -2.910 19.805 -11.017 1.00 76.00 178 VAL A O 1
ATOM 1340 N N . ALA A 1 179 ? -2.824 19.307 -8.831 1.00 73.94 179 ALA A N 1
ATOM 1341 C CA . ALA A 1 179 ? -1.936 20.412 -8.476 1.00 73.94 179 ALA A CA 1
ATOM 1342 C C . ALA A 1 179 ? -0.608 20.364 -9.250 1.00 73.94 179 ALA A C 1
ATOM 1344 O O . ALA A 1 179 ? -0.167 21.382 -9.783 1.00 73.94 179 ALA A O 1
ATOM 1345 N N . PHE A 1 180 ? 0.002 19.182 -9.376 1.00 77.69 180 PHE A N 1
ATOM 1346 C CA . PHE A 1 180 ? 1.227 18.995 -10.152 1.00 77.69 180 PHE A CA 1
ATOM 1347 C C . PHE A 1 180 ? 1.021 19.316 -11.638 1.00 77.69 180 PHE A C 1
ATOM 1349 O O . PHE A 1 180 ? 1.826 20.039 -12.226 1.00 77.69 180 PHE A O 1
ATOM 1356 N N . THR A 1 181 ? -0.070 18.836 -12.245 1.00 75.25 181 THR A N 1
ATOM 1357 C CA . THR A 1 181 ? -0.383 19.136 -13.653 1.00 75.25 181 THR A CA 1
ATOM 1358 C C . THR A 1 181 ? -0.643 20.623 -13.892 1.00 75.25 181 THR A C 1
ATOM 1360 O O . THR A 1 181 ? -0.153 21.169 -14.879 1.00 75.25 181 THR A O 1
ATOM 1363 N N . ALA A 1 182 ? -1.322 21.300 -12.961 1.00 71.69 182 ALA A N 1
ATOM 1364 C CA . ALA A 1 182 ? -1.567 22.736 -13.032 1.00 71.69 182 ALA A CA 1
ATOM 1365 C C . ALA A 1 182 ? -0.261 23.542 -12.938 1.00 71.69 182 ALA A C 1
ATOM 1367 O O . ALA A 1 182 ? -0.012 24.402 -13.778 1.00 71.69 182 ALA A O 1
ATOM 1368 N N . ILE A 1 183 ? 0.619 23.222 -11.982 1.00 80.69 183 ILE A N 1
ATOM 1369 C CA . ILE A 1 183 ? 1.930 23.880 -11.847 1.00 80.69 183 ILE A CA 1
ATOM 1370 C C . ILE A 1 183 ? 2.783 23.655 -13.098 1.00 80.69 183 ILE A C 1
ATOM 1372 O O . ILE A 1 183 ? 3.380 24.599 -13.604 1.00 80.69 183 ILE A O 1
ATOM 1376 N N . ARG A 1 184 ? 2.806 22.428 -13.635 1.00 70.75 184 ARG A N 1
ATOM 1377 C CA . ARG A 1 184 ? 3.537 22.114 -14.870 1.00 70.75 184 ARG A CA 1
ATOM 1378 C C . ARG A 1 184 ? 3.040 22.928 -16.066 1.00 70.75 184 ARG A C 1
ATOM 1380 O O . ARG A 1 184 ? 3.846 23.254 -16.920 1.00 70.75 184 ARG A O 1
ATOM 1387 N N . SER A 1 185 ? 1.747 23.243 -16.146 1.00 71.25 185 SER A N 1
ATOM 1388 C CA . SER A 1 185 ? 1.199 24.057 -17.242 1.00 71.25 185 SER A CA 1
ATOM 1389 C C . SER A 1 185 ? 1.541 25.551 -17.155 1.00 71.25 185 SER A C 1
ATOM 1391 O O . SER A 1 185 ? 1.331 26.275 -18.123 1.00 71.25 185 SER A O 1
ATOM 1393 N N . LEU A 1 186 ? 2.053 26.009 -16.006 1.00 75.19 186 LEU A N 1
ATOM 1394 C CA . LEU A 1 186 ? 2.437 27.401 -15.748 1.00 75.19 186 LEU A CA 1
ATOM 1395 C C . LEU A 1 186 ? 3.945 27.665 -15.918 1.00 75.19 186 LEU A C 1
ATOM 1397 O O . LEU A 1 186 ? 4.358 28.822 -15.826 1.00 75.19 186 LEU A O 1
ATOM 1401 N N . LEU A 1 187 ? 4.753 26.617 -16.113 1.00 69.62 187 LEU A N 1
ATOM 1402 C CA . LEU A 1 187 ? 6.207 26.670 -16.321 1.00 69.62 187 LEU A CA 1
ATOM 1403 C C . LEU A 1 187 ? 6.548 26.411 -17.790 1.00 69.62 187 LEU A C 1
ATOM 1405 O O . LEU A 1 187 ? 7.490 27.073 -18.277 1.00 69.62 187 LEU A O 1
#

Foldseek 3Di:
DDDDDDPVVVVVVVVVCVVPPCVVVVLVPDDPVVNVVVCVVVVVVVVLVVLLVVLLVLLVLLQVLCVVLVHAGADSVLSSVLSSQLVCVLVVVVVVVVVVLVVVCPPDDPVVNVVSVCVCPDVVVVVVSVVVSLVSQLVSQQARPHDPPDHGHDSVSSSSSSCSSVVVVVVVVVVVVVVVVVVVVVD

Nearest PDB structures (foldseek):
  5h9f-assembly1_A  TM=4.354E-01  e=7.124E+00  Escherichia coli K-12

Secondary structure (DSSP, 8-state):
------HHHHHHHHHHHHHHSTHHHHHHHS-HHHHHHHHHHHHHHHHHHHHHHHHHHHHHHHHHHHHHTTPPP--HHHHHHHHHHHHHHHHHHHHHHHHHHHHHHTT--HHHHHHHHHHHTSHHHHHHHHHHHHHHHHHHHHHHSS-TTSPPPPHHHHHHHHHHHHHHHHHHHHHHHHHHHHHHHT-

Organism: NCBI:txid692036

Solvent-accessible surface area (backbone atoms only — not comparable to full-atom values): 10233 Å² total; per-residue (Å²): 136,86,79,85,75,62,75,72,58,57,57,56,48,54,55,46,49,66,65,70,34,70,67,51,60,54,66,72,70,52,57,69,82,71,46,49,60,54,50,51,50,53,50,51,52,51,51,53,52,50,47,53,55,48,16,56,59,47,14,55,47,44,48,51,20,24,60,76,58,71,48,67,73,48,58,65,73,53,32,24,54,48,41,36,49,43,51,49,53,52,51,49,50,51,48,52,50,52,50,53,51,53,60,69,45,77,83,56,55,76,70,55,50,50,53,53,54,52,50,65,74,26,72,69,43,49,51,52,54,48,52,50,48,45,50,50,36,21,61,48,37,15,69,55,53,37,57,93,89,49,75,63,39,53,68,66,64,15,42,52,30,30,52,51,30,51,51,52,51,52,51,52,52,49,53,51,48,51,52,51,54,55,54,60,75,76,110

Radius of gyration: 21.47 Å; Cα contacts (8 Å, |Δi|>4): 111; chains: 1; bounding box: 47×60×56 Å

Sequence (187 aa):
MARHVPRWRSGIVLLRIFFESEFGMHLFAAKQSDLMPAMIVAGGAGIALALLVAALVHAGCLMLACRGARVRAVGYRRAFLTVLLCHSTLFGFVAVMAIGIGLSMQGQGPTEMRSIALYIVSPINYVYLFAFGVLVHVAVFAQRVGEPDDPPLGFGPATALAVIYLGWCGLASSILWVAFTAIRSLL